Protein AF-A0A9D8JK08-F1 (afdb_monomer_lite)

Structure (mmCIF, N/CA/C/O backbone):
data_AF-A0A9D8JK08-F1
#
_entry.id   AF-A0A9D8JK08-F1
#
loop_
_atom_site.group_PDB
_atom_site.id
_atom_site.type_symbol
_atom_site.label_atom_id
_atom_site.label_alt_id
_atom_site.label_comp_id
_atom_site.label_asym_id
_atom_site.label_entity_id
_atom_site.label_seq_id
_atom_site.pdbx_PDB_ins_code
_atom_site.Cartn_x
_atom_site.Cartn_y
_atom_site.Cartn_z
_atom_site.occupancy
_atom_site.B_iso_or_equiv
_atom_site.auth_seq_id
_atom_site.auth_comp_id
_atom_site.auth_asym_id
_atom_site.auth_atom_id
_atom_site.pdbx_PDB_model_num
ATOM 1 N N . MET A 1 1 ? 5.436 -27.009 24.933 1.00 40.22 1 MET A N 1
ATOM 2 C CA . MET A 1 1 ? 4.716 -26.178 23.945 1.00 40.22 1 MET A CA 1
ATOM 3 C C . MET A 1 1 ? 5.497 -24.881 23.781 1.00 40.22 1 MET A C 1
ATOM 5 O O . MET A 1 1 ? 5.398 -24.023 24.646 1.00 40.22 1 MET A O 1
ATOM 9 N N . LEU A 1 2 ? 6.356 -24.764 22.760 1.00 42.69 2 LEU A N 1
ATOM 10 C CA . LEU A 1 2 ? 6.988 -23.477 22.454 1.00 42.69 2 LEU A CA 1
ATOM 11 C C . LEU A 1 2 ? 5.901 -22.562 21.888 1.00 42.69 2 LEU A C 1
ATOM 13 O O . LEU A 1 2 ? 5.434 -22.783 20.773 1.00 42.69 2 LEU A O 1
ATOM 17 N N . GLY A 1 3 ? 5.467 -21.574 22.670 1.00 43.38 3 GLY A N 1
ATOM 18 C CA . GLY A 1 3 ? 4.596 -20.520 22.169 1.00 43.38 3 GLY A CA 1
ATOM 19 C C . GLY A 1 3 ? 5.300 -19.817 21.014 1.00 43.38 3 GLY A C 1
ATOM 20 O O . GLY A 1 3 ? 6.328 -19.172 21.218 1.00 43.38 3 GLY A O 1
ATOM 21 N N . LEU A 1 4 ? 4.782 -19.973 19.794 1.00 52.06 4 LEU A N 1
ATOM 22 C CA . LEU A 1 4 ? 5.203 -19.151 18.668 1.00 52.06 4 LEU A CA 1
ATOM 23 C C . LEU A 1 4 ? 4.862 -17.702 19.017 1.00 52.06 4 LEU A C 1
ATOM 25 O O . LEU A 1 4 ? 3.703 -17.297 18.949 1.00 52.06 4 LEU A O 1
ATOM 29 N N . PHE A 1 5 ? 5.867 -16.921 19.404 1.00 59.84 5 PHE A N 1
ATOM 30 C CA . PHE A 1 5 ? 5.725 -15.478 19.525 1.00 59.84 5 PHE A CA 1
ATOM 31 C C . PHE A 1 5 ? 5.251 -14.938 18.171 1.00 59.84 5 PHE A C 1
ATOM 33 O O . PHE A 1 5 ? 5.986 -14.989 17.180 1.00 59.84 5 PHE A O 1
ATOM 40 N N . LYS A 1 6 ? 4.000 -14.46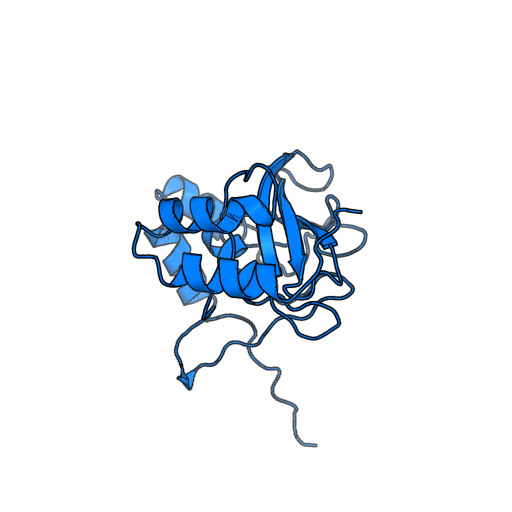3 18.109 1.00 68.50 6 LYS A N 1
ATOM 41 C CA . LYS A 1 6 ? 3.449 -13.814 16.917 1.00 68.50 6 LYS A CA 1
ATOM 42 C C . LYS A 1 6 ? 4.350 -12.624 16.600 1.00 68.50 6 LYS A C 1
ATOM 44 O O . LYS A 1 6 ? 4.492 -11.718 17.420 1.00 68.50 6 LYS A O 1
ATOM 49 N N . LYS A 1 7 ? 5.013 -12.656 15.440 1.00 82.19 7 LYS A N 1
ATOM 50 C CA . LYS A 1 7 ? 5.921 -11.578 15.040 1.00 82.19 7 LYS A CA 1
ATOM 51 C C . LYS A 1 7 ? 5.118 -10.286 14.923 1.00 82.19 7 LYS A C 1
ATOM 53 O O . LYS A 1 7 ? 4.084 -10.255 14.258 1.00 82.19 7 LYS A O 1
ATOM 58 N N . GLN A 1 8 ? 5.602 -9.241 15.582 1.00 89.94 8 GLN A N 1
ATOM 59 C CA . GLN A 1 8 ? 5.039 -7.905 15.481 1.00 89.94 8 GLN A CA 1
ATOM 60 C C . GLN A 1 8 ? 5.120 -7.448 14.020 1.00 89.94 8 GLN A C 1
ATOM 62 O O . GLN A 1 8 ? 6.203 -7.448 13.434 1.00 89.94 8 GLN A O 1
ATOM 67 N N . ILE A 1 9 ? 3.976 -7.106 13.420 1.00 93.00 9 ILE A N 1
ATOM 68 C CA . ILE A 1 9 ? 3.956 -6.667 12.026 1.00 93.00 9 ILE A CA 1
ATOM 69 C C . ILE A 1 9 ? 4.448 -5.238 11.942 1.00 93.00 9 ILE A C 1
ATOM 71 O O . ILE A 1 9 ? 5.420 -5.022 11.242 1.00 93.00 9 ILE A O 1
ATOM 75 N N . HIS A 1 10 ? 3.852 -4.301 12.678 1.00 93.75 10 HIS A N 1
ATOM 76 C CA . HIS A 1 10 ? 4.189 -2.869 12.666 1.00 93.75 10 HIS A CA 1
ATOM 77 C C . HIS A 1 10 ? 4.840 -2.412 13.960 1.00 93.75 10 HIS A C 1
ATOM 79 O O . HIS A 1 10 ? 4.650 -3.049 14.991 1.00 93.75 10 HIS A O 1
ATOM 85 N N . GLU A 1 11 ? 5.544 -1.284 13.932 1.00 92.44 11 GLU A N 1
ATOM 86 C CA . GLU A 1 11 ? 5.926 -0.538 15.140 1.00 92.44 11 GLU A CA 1
ATOM 87 C C . GLU A 1 11 ? 4.743 -0.319 16.111 1.00 92.44 11 GLU A C 1
ATOM 89 O O . GLU A 1 11 ? 3.577 -0.520 15.757 1.00 92.44 11 GLU A O 1
ATOM 94 N N . SER A 1 12 ? 5.028 0.035 17.370 1.00 93.44 12 SER A N 1
ATOM 95 C CA . SER A 1 12 ? 3.978 0.102 18.397 1.00 93.44 12 SER A CA 1
ATOM 96 C C . SER A 1 12 ? 2.889 1.120 18.040 1.00 93.44 12 SER A C 1
ATOM 98 O O . SER A 1 12 ? 3.134 2.087 17.317 1.00 93.44 12 SER A O 1
ATOM 100 N N . VAL A 1 13 ? 1.676 0.911 18.556 1.00 94.81 13 VAL A N 1
ATOM 101 C CA . VAL A 1 13 ? 0.533 1.798 18.284 1.00 94.81 13 VAL A CA 1
ATOM 102 C C . VAL A 1 13 ? 0.831 3.232 18.728 1.00 94.81 13 VAL A C 1
ATOM 104 O O . VAL A 1 13 ? 0.420 4.182 18.072 1.00 94.81 13 VAL A O 1
ATOM 107 N N . GLU A 1 14 ? 1.607 3.409 19.796 1.00 94.94 14 GLU A N 1
ATOM 108 C CA . GLU A 1 14 ? 2.044 4.719 20.275 1.00 94.94 14 GLU A CA 1
ATOM 109 C C . GLU A 1 14 ? 2.887 5.439 19.223 1.00 94.94 14 GL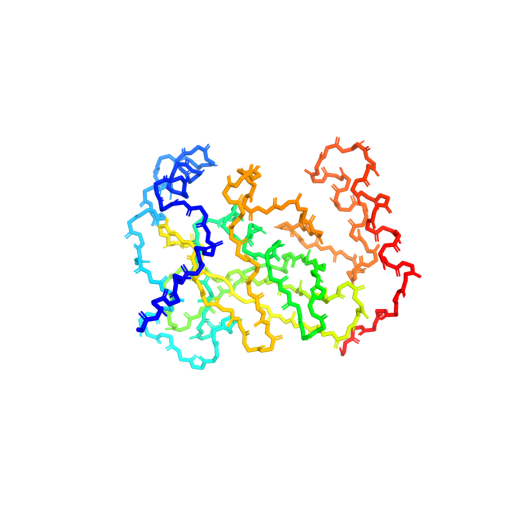U A C 1
ATOM 111 O O . GLU A 1 14 ? 2.621 6.602 18.940 1.00 94.94 14 GLU A O 1
ATOM 116 N N . ILE A 1 15 ? 3.849 4.749 18.600 1.00 94.31 15 ILE A N 1
ATOM 117 C CA . ILE A 1 15 ? 4.680 5.327 17.533 1.00 94.31 15 ILE A CA 1
ATOM 118 C C . ILE A 1 15 ? 3.810 5.687 16.325 1.00 94.31 15 ILE A C 1
ATOM 120 O O . ILE A 1 15 ? 3.915 6.792 15.803 1.00 94.31 15 ILE A O 1
ATOM 124 N N . GLN A 1 16 ? 2.880 4.811 15.937 1.00 95.88 16 GLN A N 1
ATOM 125 C CA . GLN A 1 16 ? 1.950 5.084 14.836 1.00 95.88 16 GLN A CA 1
ATOM 126 C C . GLN A 1 16 ? 1.051 6.299 15.107 1.00 95.88 16 GLN A C 1
ATOM 128 O O . GLN A 1 16 ? 0.773 7.082 14.201 1.00 95.88 16 GLN A O 1
ATOM 133 N N . ARG A 1 17 ? 0.608 6.499 16.351 1.00 95.69 17 ARG A N 1
ATOM 134 C CA . ARG A 1 17 ? -0.147 7.699 16.746 1.00 95.69 17 ARG A CA 1
ATOM 135 C C . ARG A 1 17 ? 0.730 8.946 16.737 1.00 95.69 17 ARG A C 1
ATOM 137 O O . ARG A 1 17 ? 0.261 10.002 16.322 1.00 95.69 17 ARG A O 1
ATOM 144 N N . GLN A 1 18 ? 1.992 8.835 17.153 1.00 95.06 18 GLN A N 1
ATOM 145 C CA . GLN A 1 18 ? 2.936 9.946 17.055 1.00 95.06 18 GLN A CA 1
ATOM 146 C C . GLN A 1 18 ? 3.162 10.350 15.600 1.00 95.06 18 GLN A C 1
ATOM 148 O O . GLN A 1 18 ? 3.083 11.540 15.315 1.00 95.06 18 GLN A O 1
ATOM 153 N N . ASP A 1 19 ? 3.336 9.404 14.673 1.00 93.62 19 ASP A N 1
ATOM 154 C CA . ASP A 1 19 ? 3.429 9.711 13.238 1.00 93.62 19 ASP A CA 1
ATOM 155 C C . ASP A 1 19 ? 2.264 10.597 12.769 1.00 93.62 19 ASP A C 1
ATOM 157 O O . ASP A 1 19 ? 2.475 11.590 12.077 1.00 93.62 19 ASP A O 1
ATOM 161 N N . VAL A 1 20 ? 1.035 10.273 13.189 1.00 96.00 20 VAL A N 1
ATOM 162 C CA . VAL A 1 20 ? -0.170 11.041 12.837 1.00 96.00 20 VAL A CA 1
ATOM 163 C C . VAL A 1 20 ? -0.129 12.449 13.434 1.00 96.00 20 VAL A C 1
ATOM 165 O O . VAL A 1 20 ? -0.393 13.418 12.728 1.00 96.00 20 VAL A O 1
ATOM 168 N N . LEU A 1 21 ? 0.223 12.581 14.716 1.00 96.12 21 LEU A N 1
ATOM 169 C CA . LEU A 1 21 ? 0.307 13.882 15.392 1.00 96.12 21 LEU A CA 1
ATOM 170 C C . LEU A 1 21 ? 1.373 14.802 14.781 1.00 96.12 21 LEU A C 1
ATOM 172 O O . LEU A 1 21 ? 1.195 16.015 14.780 1.00 96.12 21 LEU A O 1
ATOM 176 N N . HIS A 1 22 ? 2.467 14.238 14.266 1.00 95.12 22 HIS A N 1
ATOM 177 C CA . HIS A 1 22 ? 3.527 15.007 13.611 1.00 95.12 22 HIS A CA 1
ATOM 178 C C . HIS A 1 22 ? 3.184 15.353 12.157 1.00 95.12 22 HIS A C 1
ATOM 180 O O . HIS A 1 22 ? 3.580 16.411 11.673 1.00 95.12 22 HIS A O 1
ATOM 186 N N . ALA A 1 23 ? 2.480 14.466 11.449 1.00 92.69 23 ALA A N 1
ATOM 187 C CA . ALA A 1 23 ? 2.205 14.621 10.022 1.00 92.69 23 ALA A CA 1
ATOM 188 C C . ALA A 1 23 ? 0.989 15.508 9.713 1.00 92.69 23 ALA A C 1
ATOM 190 O O . ALA A 1 23 ? 0.889 16.024 8.599 1.00 92.69 23 ALA A O 1
ATOM 191 N N . TYR A 1 24 ? 0.059 15.677 10.658 1.00 94.75 24 TYR A N 1
ATOM 192 C CA . TYR A 1 24 ? -1.231 16.309 10.392 1.00 94.75 24 TYR A CA 1
ATOM 193 C C . TYR A 1 24 ? -1.580 17.429 11.379 1.00 94.75 24 TYR A C 1
ATOM 195 O O . TYR A 1 24 ? -1.246 17.338 12.560 1.00 94.75 24 TYR A O 1
ATOM 203 N N . PRO A 1 25 ? -2.337 18.456 10.940 1.00 96.44 25 PRO A N 1
ATOM 204 C CA . PRO A 1 25 ? -2.942 19.424 11.849 1.00 96.44 25 PRO A CA 1
ATOM 205 C C . PRO A 1 25 ? -3.822 18.739 12.900 1.00 96.44 25 PRO A C 1
ATOM 207 O O . PRO A 1 25 ? -4.487 17.745 12.606 1.00 96.44 25 PRO A O 1
ATOM 210 N N . GLU A 1 26 ? -3.895 19.317 14.100 1.00 95.50 26 GLU A N 1
ATOM 211 C CA . GLU A 1 26 ? -4.527 18.704 15.278 1.00 95.50 26 GLU A CA 1
ATOM 212 C C . GLU A 1 26 ? -5.946 18.167 15.022 1.00 95.50 26 GLU A C 1
ATOM 214 O O . GLU A 1 26 ? -6.268 17.052 15.427 1.00 95.50 26 GLU A O 1
ATOM 219 N N . ILE A 1 27 ? -6.794 18.930 14.323 1.00 94.81 27 ILE A N 1
ATOM 220 C CA . ILE A 1 27 ? -8.181 18.531 14.031 1.00 94.81 27 ILE A CA 1
ATOM 221 C C . ILE A 1 27 ? -8.217 17.253 13.182 1.00 94.81 27 ILE A C 1
ATOM 223 O O . ILE A 1 27 ? -9.004 16.346 13.453 1.00 94.81 27 ILE A O 1
ATOM 227 N N . PHE A 1 28 ? -7.350 17.163 12.173 1.00 93.94 28 PHE A N 1
ATOM 228 C CA . PHE A 1 28 ? -7.284 15.998 11.297 1.00 93.94 28 PHE A CA 1
ATOM 229 C C . PHE A 1 28 ? -6.598 14.815 11.987 1.00 93.94 28 PHE A C 1
ATOM 231 O O . PHE A 1 28 ? -7.067 13.686 11.895 1.00 93.94 28 PHE A O 1
ATOM 238 N N . ALA A 1 29 ? -5.547 15.071 12.767 1.00 96.88 29 ALA A N 1
ATOM 239 C CA . ALA A 1 29 ? -4.912 14.040 13.578 1.00 96.88 29 ALA A CA 1
ATOM 240 C C . ALA A 1 29 ? -5.909 13.403 14.562 1.00 96.88 29 ALA A C 1
ATOM 242 O O . ALA A 1 29 ? -5.979 12.179 14.673 1.00 96.88 29 ALA A O 1
ATOM 243 N N . LYS A 1 30 ? -6.741 14.217 15.226 1.00 96.31 30 LYS A N 1
ATOM 244 C CA . LYS A 1 30 ? -7.811 13.742 16.116 1.00 96.31 30 LYS A CA 1
ATOM 245 C C . LYS A 1 30 ? -8.841 12.883 15.384 1.00 96.31 30 LYS A C 1
ATOM 247 O O . LYS A 1 30 ? -9.275 11.885 15.951 1.00 96.31 30 LYS A O 1
ATOM 252 N N . SER A 1 31 ? -9.223 13.229 14.152 1.00 95.31 31 SER A N 1
ATOM 253 C CA . SER A 1 31 ? -10.190 12.421 13.392 1.00 95.31 31 SER A CA 1
ATOM 254 C C . SER A 1 31 ? -9.642 11.035 13.034 1.00 95.31 31 SER A C 1
ATOM 256 O O . SER A 1 31 ? -10.392 10.066 13.087 1.00 95.31 31 SER A O 1
ATOM 258 N N . ILE A 1 32 ? -8.339 10.920 12.749 1.00 97.19 32 ILE A N 1
ATOM 259 C CA . ILE A 1 32 ? -7.660 9.634 12.518 1.00 97.19 32 ILE A CA 1
ATOM 260 C C . ILE A 1 32 ? -7.529 8.838 13.826 1.00 97.19 32 ILE A C 1
ATOM 262 O O . ILE A 1 32 ? -7.874 7.660 13.877 1.00 97.19 32 ILE A O 1
ATOM 266 N N . ILE A 1 33 ? -7.041 9.471 14.899 1.00 97.06 33 ILE A N 1
ATOM 267 C CA . ILE A 1 33 ? -6.757 8.801 16.182 1.00 97.06 33 ILE A CA 1
ATOM 268 C C . ILE A 1 33 ? -8.035 8.306 16.869 1.00 97.06 33 ILE A C 1
ATOM 270 O O . ILE A 1 33 ? -8.004 7.270 17.530 1.00 97.06 33 ILE A O 1
ATOM 274 N N . ASN A 1 34 ? -9.148 9.023 16.705 1.00 96.25 34 ASN A N 1
ATOM 275 C CA . ASN A 1 34 ? -10.450 8.631 17.247 1.00 96.25 34 ASN A CA 1
ATOM 276 C C . ASN A 1 34 ? -11.211 7.646 16.341 1.00 96.25 34 ASN A C 1
ATOM 278 O O . ASN A 1 34 ? -12.348 7.292 16.656 1.00 96.25 34 ASN A O 1
ATOM 282 N N . GLY A 1 35 ? -10.619 7.236 15.217 1.00 95.81 35 GLY A N 1
ATOM 283 C CA . GLY A 1 35 ? -11.161 6.193 14.358 1.00 95.81 35 GLY A CA 1
ATOM 284 C C . GLY A 1 35 ? -11.214 4.825 15.040 1.00 95.81 35 GLY A C 1
ATOM 285 O O . GLY A 1 35 ? -10.662 4.612 16.120 1.00 95.81 35 GLY A O 1
ATOM 286 N N . GLU A 1 36 ? -11.868 3.870 14.384 1.00 95.69 36 GLU A N 1
ATOM 287 C CA . GLU A 1 36 ? -11.982 2.503 14.893 1.00 95.69 36 GLU A CA 1
ATOM 288 C C . GLU A 1 36 ? -10.611 1.802 14.915 1.00 95.69 36 GLU A C 1
ATOM 290 O O . GLU A 1 36 ? -9.922 1.734 13.896 1.00 95.69 36 GLU A O 1
ATOM 295 N N . ASP A 1 37 ? -10.215 1.250 16.064 1.00 96.44 37 ASP A N 1
ATOM 296 C CA . ASP A 1 37 ? -9.001 0.439 16.201 1.00 96.44 37 ASP A CA 1
ATOM 297 C C . ASP A 1 37 ? -9.269 -1.003 15.739 1.00 96.44 37 ASP A C 1
ATOM 299 O O . ASP A 1 37 ? -9.569 -1.894 16.536 1.00 96.44 37 ASP A O 1
ATOM 303 N N . CYS A 1 38 ? -9.181 -1.237 14.429 1.00 96.75 38 CYS A N 1
ATOM 304 C CA . CYS A 1 38 ? -9.543 -2.514 13.824 1.00 96.75 38 CYS A CA 1
ATOM 305 C C . CYS A 1 38 ? -8.530 -2.986 12.767 1.00 96.75 38 CYS A C 1
ATOM 307 O O . CYS A 1 38 ? -7.752 -2.217 12.206 1.00 96.75 38 CYS A O 1
ATOM 309 N N . ASP A 1 39 ? -8.490 -4.302 12.535 1.00 97.69 39 ASP A N 1
ATOM 310 C CA . ASP A 1 39 ? -7.774 -4.886 11.389 1.00 97.69 39 ASP A CA 1
ATOM 311 C C . ASP A 1 39 ? -8.663 -4.971 10.133 1.00 97.69 39 ASP A C 1
ATOM 313 O O . ASP A 1 39 ? -8.138 -5.074 9.023 1.00 97.69 39 ASP A O 1
ATOM 317 N N . GLN A 1 40 ? -9.986 -4.928 10.305 1.00 96.88 40 GLN A N 1
ATOM 318 C CA . GLN A 1 40 ? -11.016 -4.930 9.264 1.00 96.88 40 GLN A CA 1
ATOM 319 C C . GLN A 1 40 ? -12.144 -4.000 9.701 1.00 96.88 40 GLN A C 1
ATOM 321 O O . GLN A 1 40 ? -12.457 -3.953 10.888 1.00 96.88 40 GLN A O 1
ATOM 326 N N . ILE A 1 41 ? -12.755 -3.294 8.753 1.00 95.31 41 ILE A N 1
ATOM 327 C CA . ILE A 1 41 ? -13.909 -2.431 9.023 1.00 95.31 41 ILE A CA 1
ATOM 328 C C . ILE A 1 41 ? -15.080 -3.289 9.513 1.00 95.31 41 ILE A C 1
ATOM 330 O O . ILE A 1 41 ? -15.372 -4.307 8.887 1.00 95.31 41 ILE A O 1
ATOM 334 N N . ALA A 1 42 ? -15.758 -2.874 10.589 1.00 90.88 42 ALA A N 1
ATOM 335 C CA . ALA A 1 42 ? -16.833 -3.651 11.217 1.00 90.88 42 ALA A CA 1
ATOM 336 C C . ALA A 1 42 ? -17.944 -4.092 10.241 1.00 90.88 42 ALA A C 1
ATOM 338 O O . ALA A 1 42 ? -18.345 -5.253 10.252 1.00 90.88 42 ALA A O 1
ATOM 339 N N . ASP A 1 43 ? -18.389 -3.186 9.365 1.00 92.81 43 ASP A N 1
ATOM 340 C CA . ASP A 1 43 ? -19.426 -3.451 8.352 1.00 92.81 43 ASP A CA 1
ATOM 341 C C . ASP A 1 43 ? -18.845 -3.934 7.006 1.00 92.81 43 ASP A C 1
ATOM 343 O O . ASP A 1 43 ? -19.560 -4.067 6.009 1.00 92.81 43 ASP A O 1
ATOM 347 N N . GLY A 1 44 ? -17.530 -4.156 6.949 1.00 95.12 44 GLY A N 1
ATOM 348 C CA . GLY A 1 44 ? -16.831 -4.583 5.748 1.00 95.12 44 GLY A CA 1
ATOM 349 C C . GLY A 1 44 ? -17.160 -6.026 5.367 1.00 95.12 44 GLY A C 1
ATOM 350 O O . GLY A 1 44 ? -17.276 -6.910 6.213 1.00 95.12 44 GLY A O 1
ATOM 351 N N . TYR A 1 45 ? -17.261 -6.292 4.066 1.00 97.25 45 TYR A N 1
ATOM 352 C CA . TYR A 1 45 ? -17.483 -7.633 3.530 1.00 97.25 45 TYR A CA 1
ATOM 353 C C . TYR A 1 45 ? -16.608 -7.912 2.309 1.00 97.25 45 TYR A C 1
ATOM 355 O O . TYR A 1 45 ? -16.163 -7.013 1.591 1.00 97.25 45 TYR A O 1
ATOM 363 N N . GLY A 1 46 ? -16.370 -9.199 2.061 1.00 96.62 46 GLY A N 1
ATOM 364 C CA . GLY A 1 46 ? -15.431 -9.640 1.037 1.00 96.62 46 GLY A CA 1
ATOM 365 C C . GLY A 1 46 ? -13.967 -9.546 1.493 1.00 96.62 46 GLY A C 1
ATOM 366 O O . GLY A 1 46 ? -13.679 -9.381 2.684 1.00 96.62 46 GLY A O 1
ATOM 367 N N . PRO A 1 47 ? -13.015 -9.715 0.562 1.00 97.69 47 PRO A N 1
ATOM 368 C CA . PRO A 1 47 ? -11.598 -9.795 0.893 1.00 97.69 47 PRO A CA 1
ATOM 369 C C . PRO A 1 47 ? -11.051 -8.447 1.367 1.00 97.69 47 PRO A C 1
ATOM 371 O O . PRO A 1 47 ? -11.363 -7.409 0.785 1.00 97.69 47 PRO A O 1
ATOM 374 N N . ILE A 1 48 ? -10.186 -8.469 2.382 1.00 98.19 48 ILE A N 1
ATOM 375 C CA . ILE A 1 48 ? -9.464 -7.270 2.818 1.00 98.19 48 ILE A CA 1
ATOM 376 C C . ILE A 1 48 ? -8.647 -6.672 1.666 1.00 98.19 48 ILE A C 1
ATOM 378 O O . ILE A 1 48 ? -8.057 -7.401 0.867 1.00 98.19 48 ILE A O 1
ATOM 382 N N . GLY A 1 49 ? -8.624 -5.343 1.586 1.00 98.25 49 GLY A N 1
ATOM 383 C CA . GLY A 1 49 ? -8.015 -4.602 0.484 1.00 98.25 49 GLY A CA 1
ATOM 384 C C . GLY A 1 49 ? -8.937 -4.390 -0.706 1.00 98.25 49 GLY A C 1
ATOM 385 O O . GLY A 1 49 ? -8.464 -3.873 -1.710 1.00 98.25 49 GLY A O 1
ATOM 386 N N . SER A 1 50 ? -10.219 -4.750 -0.605 1.00 98.38 50 SER A N 1
ATOM 387 C CA . SER A 1 50 ? -11.255 -4.422 -1.592 1.00 98.38 50 SER A CA 1
ATOM 388 C C . SER A 1 50 ? -12.013 -3.147 -1.214 1.00 98.38 50 SER A C 1
ATOM 390 O O . SER A 1 50 ? -11.950 -2.692 -0.076 1.00 98.38 50 SER A O 1
ATOM 392 N N . LEU A 1 51 ? -12.787 -2.586 -2.147 1.00 98.31 51 LEU A N 1
ATOM 393 C CA . LEU A 1 51 ? -13.607 -1.396 -1.887 1.00 98.31 51 LEU A CA 1
ATOM 394 C C . LEU A 1 51 ? -14.617 -1.598 -0.739 1.00 98.31 51 LEU A C 1
ATOM 396 O O . LEU A 1 51 ? -14.932 -0.655 -0.013 1.00 98.31 51 LEU A O 1
ATOM 400 N N . THR A 1 52 ? -15.121 -2.820 -0.569 1.00 98.12 52 THR A N 1
ATOM 401 C CA . THR A 1 52 ? -16.104 -3.191 0.462 1.00 98.12 52 THR A CA 1
ATOM 402 C C . THR A 1 52 ? -15.462 -3.726 1.739 1.00 98.12 52 THR A C 1
ATOM 404 O O . THR A 1 52 ? -16.171 -4.036 2.688 1.00 98.12 52 THR A O 1
ATOM 407 N N . ASN A 1 53 ? -14.134 -3.831 1.785 1.00 98.12 53 ASN A N 1
ATOM 408 C CA . ASN A 1 53 ? -13.359 -4.152 2.981 1.00 98.12 53 ASN A CA 1
ATOM 409 C C . ASN A 1 53 ? -11.964 -3.499 2.864 1.00 98.12 53 ASN A C 1
ATOM 411 O O . ASN A 1 53 ? -10.960 -4.201 2.678 1.00 98.12 53 ASN A O 1
ATOM 415 N N . PRO A 1 54 ? -11.900 -2.152 2.860 1.00 98.56 54 PRO A N 1
ATOM 416 C CA . PRO A 1 54 ? -10.654 -1.423 2.655 1.00 98.56 54 PRO A CA 1
ATOM 417 C C . PRO A 1 54 ? -9.733 -1.610 3.859 1.00 98.56 54 PRO A C 1
ATOM 419 O O . PRO A 1 54 ? -10.196 -1.837 4.973 1.00 98.56 54 PRO A O 1
ATOM 422 N N . ILE A 1 55 ? -8.423 -1.511 3.646 1.00 98.75 55 ILE A N 1
ATOM 423 C CA . ILE A 1 55 ? -7.424 -1.718 4.700 1.00 98.75 55 ILE A CA 1
ATOM 424 C C . ILE A 1 55 ? -7.429 -0.507 5.648 1.00 98.75 55 ILE A C 1
ATOM 426 O O . ILE A 1 55 ? -7.119 0.598 5.195 1.00 98.75 55 ILE A O 1
ATOM 430 N N . PRO A 1 56 ? -7.713 -0.693 6.952 1.00 98.50 56 PRO A N 1
ATOM 431 C CA . PRO A 1 56 ? -7.584 0.366 7.952 1.00 98.50 56 PRO A CA 1
ATOM 432 C C . PRO A 1 56 ? -6.118 0.776 8.153 1.00 98.50 56 PRO A C 1
ATOM 434 O O . PRO A 1 56 ? -5.263 -0.076 8.429 1.00 98.50 56 PRO A O 1
ATOM 437 N N . VAL A 1 57 ? -5.813 2.071 8.029 1.00 98.38 57 VAL A N 1
ATOM 438 C CA . VAL A 1 57 ? -4.476 2.642 8.264 1.00 98.38 57 VAL A CA 1
ATOM 439 C C . VAL A 1 57 ? -4.524 4.034 8.896 1.00 98.38 57 VAL A C 1
ATOM 441 O O . VAL A 1 57 ? -5.550 4.709 8.893 1.00 98.38 57 VAL A O 1
ATOM 444 N N . ASN A 1 58 ? -3.382 4.466 9.440 1.00 97.69 58 ASN A N 1
ATOM 445 C CA . ASN A 1 58 ? -3.210 5.739 10.138 1.00 97.69 58 ASN A CA 1
ATOM 446 C C . ASN A 1 58 ? -2.721 6.862 9.212 1.00 97.69 58 ASN A C 1
ATOM 448 O O . ASN A 1 58 ? -1.559 7.269 9.246 1.00 97.69 58 ASN A O 1
ATOM 452 N N . GLY A 1 59 ? -3.621 7.373 8.374 1.00 96.75 59 GLY A N 1
ATOM 453 C CA . GLY A 1 59 ? -3.298 8.401 7.388 1.00 96.75 59 GLY A CA 1
ATOM 454 C C . GLY A 1 59 ? -2.506 7.870 6.186 1.00 96.75 59 GLY A C 1
ATOM 455 O O . GLY A 1 59 ? -2.171 6.689 6.094 1.00 96.75 59 GLY A O 1
ATOM 456 N N . ALA A 1 60 ? -2.139 8.783 5.287 1.00 95.00 60 ALA A N 1
ATOM 457 C CA . ALA A 1 60 ? -1.331 8.505 4.097 1.00 95.00 60 ALA A CA 1
ATOM 458 C C . ALA A 1 60 ? 0.059 7.933 4.438 1.00 95.00 60 ALA A C 1
ATOM 460 O O . ALA A 1 60 ? 0.581 7.088 3.715 1.00 95.00 60 ALA A O 1
ATOM 461 N N . ILE A 1 61 ? 0.657 8.329 5.571 1.00 92.94 61 ILE A N 1
ATOM 462 C CA . ILE A 1 61 ? 1.901 7.696 6.045 1.00 92.94 61 ILE A CA 1
ATOM 463 C C . ILE A 1 61 ? 1.694 6.205 6.342 1.00 92.94 61 ILE A C 1
ATOM 465 O O . ILE A 1 61 ? 2.573 5.384 6.075 1.00 92.94 61 ILE A O 1
ATOM 469 N N . GLY A 1 62 ? 0.514 5.848 6.856 1.00 96.00 62 GLY A N 1
ATOM 470 C CA . GLY A 1 62 ? 0.119 4.474 7.107 1.00 96.00 62 GLY A CA 1
ATOM 471 C C . GLY A 1 62 ? -0.009 3.651 5.826 1.00 96.00 62 GLY A C 1
ATOM 472 O O . GLY A 1 62 ? 0.449 2.511 5.802 1.00 96.00 62 GLY A O 1
ATOM 473 N N . GLU A 1 63 ? -0.563 4.232 4.761 1.00 97.19 63 GLU A N 1
ATOM 474 C CA . GLU A 1 63 ? -0.669 3.600 3.435 1.00 97.19 63 GLU A CA 1
ATOM 475 C C . GLU A 1 63 ? 0.709 3.260 2.868 1.00 97.19 63 GLU A C 1
ATOM 477 O O . GLU A 1 63 ? 0.975 2.105 2.535 1.00 97.19 63 GLU A O 1
ATOM 482 N N . ILE A 1 64 ? 1.615 4.245 2.834 1.00 94.81 64 ILE A N 1
ATOM 483 C CA . ILE A 1 64 ? 2.977 4.079 2.310 1.00 94.81 64 ILE A CA 1
ATOM 484 C C . ILE A 1 64 ? 3.739 3.010 3.099 1.00 94.81 64 ILE A C 1
ATOM 486 O O . ILE A 1 64 ? 4.260 2.065 2.505 1.00 94.81 64 ILE A O 1
ATOM 490 N N . LYS A 1 65 ? 3.739 3.094 4.439 1.00 94.69 65 LYS A N 1
ATOM 491 C CA . LYS A 1 65 ? 4.405 2.098 5.297 1.00 94.69 65 LYS A CA 1
ATOM 492 C C . LYS A 1 65 ? 3.805 0.701 5.131 1.00 94.69 65 LYS A C 1
ATOM 494 O O . LYS A 1 65 ? 4.536 -0.287 5.152 1.00 94.69 65 LYS A O 1
ATOM 499 N N . TYR A 1 66 ? 2.486 0.594 4.974 1.00 97.12 66 TYR A N 1
ATOM 500 C CA . TYR A 1 66 ? 1.825 -0.687 4.745 1.00 97.12 66 TYR A CA 1
ATOM 501 C C . TYR A 1 66 ? 2.235 -1.289 3.390 1.00 97.12 66 TYR A C 1
ATOM 503 O O . TYR A 1 66 ? 2.659 -2.446 3.332 1.00 97.12 66 TYR A O 1
ATOM 511 N N . LEU A 1 67 ? 2.174 -0.500 2.313 1.00 97.25 67 LEU A N 1
ATOM 512 C CA . LEU A 1 67 ? 2.549 -0.919 0.959 1.00 97.25 67 LEU A CA 1
ATOM 513 C C . LEU A 1 67 ? 4.029 -1.315 0.868 1.00 97.25 67 LEU A C 1
ATOM 515 O O . LEU A 1 67 ? 4.354 -2.348 0.281 1.00 97.25 67 LEU A O 1
ATOM 519 N N . GLY A 1 68 ? 4.918 -0.579 1.537 1.00 94.69 68 GLY A N 1
ATOM 520 C CA . GLY A 1 68 ? 6.345 -0.898 1.641 1.00 94.69 68 GLY A CA 1
ATOM 521 C C . GLY A 1 68 ? 6.660 -2.261 2.263 1.00 94.69 68 GLY A C 1
ATOM 522 O O . GLY A 1 68 ? 7.710 -2.866 2.003 1.00 94.69 68 GLY A O 1
ATOM 523 N N . LYS A 1 69 ? 5.728 -2.810 3.046 1.00 94.69 69 LYS A N 1
ATOM 524 C CA . LYS A 1 69 ? 5.859 -4.108 3.729 1.00 94.69 69 LYS A CA 1
ATOM 525 C C . LYS A 1 69 ? 5.145 -5.234 3.014 1.00 94.69 69 LYS A C 1
ATOM 527 O O . LYS A 1 69 ? 5.421 -6.397 3.308 1.00 94.69 69 LYS A O 1
ATOM 532 N N . LEU A 1 70 ? 4.244 -4.910 2.098 1.00 96.06 70 LEU A N 1
ATOM 533 C CA . LEU A 1 70 ? 3.460 -5.901 1.395 1.00 96.06 70 LEU A CA 1
ATOM 534 C C . LEU A 1 70 ? 4.348 -6.650 0.383 1.00 96.06 70 LEU A C 1
ATOM 536 O O . LEU A 1 70 ? 5.210 -6.070 -0.285 1.00 96.06 70 LEU A O 1
ATOM 540 N N . ARG A 1 71 ? 4.205 -7.974 0.341 1.00 96.62 71 ARG A N 1
ATOM 541 C CA . ARG A 1 71 ? 4.961 -8.878 -0.534 1.00 96.62 71 ARG A CA 1
ATOM 542 C C . ARG A 1 71 ? 3.999 -9.739 -1.332 1.00 96.62 71 ARG A C 1
ATOM 544 O O . ARG A 1 71 ? 3.051 -10.272 -0.756 1.00 96.62 71 ARG A O 1
ATOM 551 N N . GLY A 1 72 ? 4.241 -9.859 -2.635 1.00 96.75 72 GLY A N 1
ATOM 552 C CA . GLY A 1 72 ? 3.448 -10.713 -3.522 1.00 96.75 72 GLY A CA 1
ATOM 553 C C . GLY A 1 72 ? 3.669 -12.205 -3.281 1.00 96.75 72 GLY A C 1
ATOM 554 O O . GLY A 1 72 ? 4.433 -12.603 -2.399 1.00 96.75 72 GLY A O 1
ATOM 555 N N . LYS A 1 73 ? 3.042 -13.043 -4.113 1.00 96.50 73 LYS A N 1
ATOM 556 C CA . LYS A 1 73 ? 3.129 -14.517 -4.039 1.00 96.50 73 LYS A CA 1
ATOM 557 C C . LYS A 1 73 ? 4.556 -15.070 -4.058 1.00 96.50 73 LYS A C 1
ATOM 559 O O . LYS A 1 73 ? 4.825 -16.085 -3.426 1.00 96.50 73 LYS A O 1
ATOM 564 N N . THR A 1 74 ? 5.463 -14.411 -4.769 1.00 95.50 74 THR A N 1
ATOM 565 C CA . THR A 1 74 ? 6.880 -14.788 -4.897 1.00 95.50 74 THR A CA 1
ATOM 566 C C . THR A 1 74 ? 7.758 -14.240 -3.768 1.00 95.50 74 THR A C 1
ATOM 568 O O . THR A 1 74 ? 8.961 -14.485 -3.741 1.00 95.50 74 THR A O 1
ATOM 571 N N . GLY A 1 75 ? 7.180 -13.473 -2.837 1.00 94.88 75 GLY A N 1
ATOM 572 C CA . GLY A 1 75 ? 7.906 -12.795 -1.766 1.00 94.88 75 GLY A CA 1
ATOM 573 C C . GLY A 1 75 ? 8.563 -11.476 -2.183 1.00 94.88 75 GLY A C 1
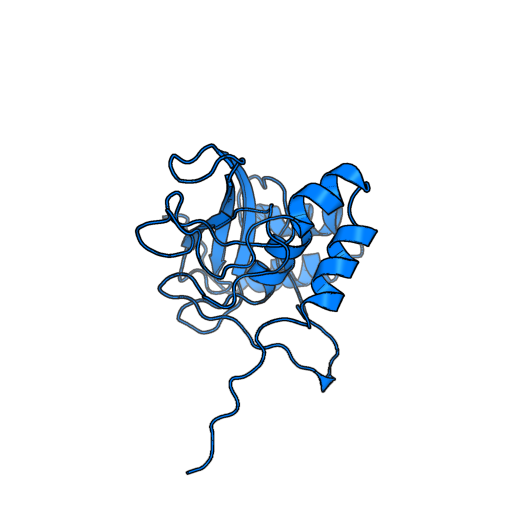ATOM 574 O O . GLY A 1 75 ? 9.208 -10.847 -1.346 1.00 94.88 75 GLY A O 1
ATOM 575 N N . ASN A 1 76 ? 8.398 -11.029 -3.433 1.00 94.75 76 ASN A N 1
ATOM 576 C CA . ASN A 1 76 ? 8.921 -9.745 -3.904 1.00 94.75 76 ASN A CA 1
ATOM 577 C C . ASN A 1 76 ? 8.120 -8.550 -3.363 1.00 94.75 76 ASN A C 1
ATOM 579 O O . ASN A 1 76 ? 6.913 -8.644 -3.131 1.00 94.75 76 ASN A O 1
ATOM 583 N N . SER A 1 77 ? 8.803 -7.414 -3.179 1.00 95.31 77 SER A N 1
ATOM 584 C CA . SER A 1 77 ? 8.176 -6.113 -2.893 1.00 95.31 77 SER A CA 1
ATOM 585 C C . SER A 1 77 ? 7.315 -5.629 -4.064 1.00 95.31 77 SER A C 1
ATOM 587 O O . SER A 1 77 ? 7.240 -6.273 -5.113 1.00 95.31 77 SER A O 1
ATOM 589 N N . LEU A 1 78 ? 6.684 -4.470 -3.889 1.00 96.62 78 LEU A N 1
ATOM 590 C CA . LEU A 1 78 ? 5.757 -3.888 -4.851 1.00 96.62 78 LEU A CA 1
ATOM 591 C C . LEU A 1 78 ? 6.247 -2.528 -5.327 1.00 96.62 78 LEU A C 1
ATOM 593 O O . LEU A 1 78 ? 6.747 -1.736 -4.530 1.00 96.62 78 LEU A O 1
ATOM 597 N N . PHE A 1 79 ? 6.010 -2.260 -6.603 1.00 97.94 79 PHE A N 1
ATOM 598 C CA . PHE A 1 79 ? 5.748 -0.924 -7.100 1.00 97.94 79 PHE A CA 1
ATOM 599 C C . PHE A 1 79 ? 4.313 -0.523 -6.767 1.00 97.94 79 PHE A C 1
ATOM 601 O O . PHE A 1 79 ? 3.409 -1.360 -6.829 1.00 97.94 79 PHE A O 1
ATOM 608 N N . PHE A 1 80 ? 4.086 0.749 -6.445 1.00 98.06 80 PHE A N 1
ATOM 609 C CA . PHE A 1 80 ? 2.734 1.255 -6.211 1.00 98.06 80 PHE A CA 1
ATOM 610 C C . PHE A 1 80 ? 2.594 2.744 -6.529 1.00 98.06 80 PHE A C 1
ATOM 612 O O . PHE A 1 80 ? 3.555 3.510 -6.445 1.00 98.06 80 PHE A O 1
ATOM 619 N N . HIS A 1 81 ? 1.378 3.162 -6.861 1.00 98.25 81 HIS A N 1
ATOM 620 C CA . HIS A 1 81 ? 1.013 4.573 -6.916 1.00 98.25 81 HIS A CA 1
ATOM 621 C C . HIS A 1 81 ? -0.464 4.775 -6.571 1.00 98.25 81 HIS A C 1
ATOM 623 O O . HIS A 1 81 ? -1.274 3.854 -6.701 1.00 98.25 81 HIS A O 1
ATOM 629 N N . ARG A 1 82 ? -0.820 5.980 -6.122 1.00 98.25 82 ARG A N 1
ATOM 630 C CA . ARG A 1 82 ? -2.207 6.319 -5.787 1.00 98.25 82 ARG A CA 1
ATOM 631 C C . ARG A 1 82 ? -2.969 6.712 -7.049 1.00 98.25 82 ARG A C 1
ATOM 633 O O . ARG A 1 82 ? -2.552 7.624 -7.751 1.00 98.25 82 ARG A O 1
ATOM 640 N N . LEU A 1 83 ? -4.109 6.081 -7.306 1.00 98.31 83 LEU A N 1
ATOM 641 C CA . LEU A 1 83 ? -5.012 6.432 -8.408 1.00 98.31 83 LEU A CA 1
ATOM 642 C C . LEU A 1 83 ? -5.949 7.590 -8.051 1.00 98.31 83 LEU A C 1
ATOM 644 O O . LEU A 1 83 ? -6.332 8.370 -8.917 1.00 98.31 83 LEU A O 1
ATOM 648 N N . GLY A 1 84 ? -6.316 7.716 -6.777 1.00 98.06 84 GLY A N 1
ATOM 649 C CA . GLY A 1 84 ? -7.270 8.715 -6.308 1.00 98.06 84 GLY A CA 1
ATOM 650 C C . GLY A 1 84 ? -8.015 8.227 -5.073 1.00 98.06 84 GLY A C 1
ATOM 651 O O . GLY A 1 84 ? -7.483 7.433 -4.300 1.00 98.06 84 GLY A O 1
ATOM 652 N N . ASN A 1 85 ? -9.250 8.695 -4.909 1.00 98.12 85 ASN A N 1
ATOM 653 C CA . ASN A 1 85 ? -10.176 8.190 -3.903 1.00 98.12 85 ASN A CA 1
ATOM 654 C C . ASN A 1 85 ? -11.570 7.958 -4.487 1.00 98.12 85 ASN A C 1
ATOM 656 O O . ASN A 1 85 ? -11.888 8.396 -5.591 1.00 98.12 85 ASN A O 1
ATOM 660 N N . THR A 1 86 ? -12.387 7.236 -3.731 1.00 98.12 86 THR A N 1
ATOM 661 C CA . THR A 1 86 ? -13.784 6.951 -4.045 1.00 98.12 86 THR A CA 1
ATOM 662 C C . THR A 1 86 ? -14.613 6.849 -2.763 1.00 98.12 86 THR A C 1
ATOM 664 O O . THR A 1 86 ? -14.103 7.010 -1.653 1.00 98.12 86 THR A O 1
ATOM 667 N N . THR A 1 87 ? -15.906 6.584 -2.911 1.00 97.81 87 THR A N 1
ATOM 668 C CA . THR A 1 87 ? -16.826 6.301 -1.805 1.00 97.81 87 THR A CA 1
ATOM 669 C C . THR A 1 87 ? -17.106 4.804 -1.712 1.00 97.81 87 THR A C 1
ATOM 671 O O . THR A 1 87 ? -16.979 4.073 -2.694 1.00 97.81 87 THR A O 1
ATOM 674 N N . SER A 1 88 ? -17.482 4.340 -0.523 1.00 96.69 88 SER A N 1
ATOM 675 C CA . SER A 1 88 ? -17.868 2.951 -0.280 1.00 96.69 88 SER A CA 1
ATOM 676 C C . SER A 1 88 ? -19.117 2.905 0.587 1.00 96.69 88 SER A C 1
ATOM 678 O O . SER A 1 88 ? -19.284 3.731 1.480 1.00 96.69 88 SER A O 1
ATOM 680 N N . SER A 1 89 ? -19.989 1.924 0.360 1.00 95.94 89 SER A N 1
ATOM 681 C CA . SER A 1 89 ? -21.215 1.758 1.150 1.00 95.94 89 SER A CA 1
ATOM 682 C C . SER A 1 89 ? -20.951 1.344 2.601 1.00 95.94 89 SER A C 1
ATOM 684 O O . SER A 1 89 ? -21.849 1.450 3.427 1.00 95.94 89 SER A O 1
ATOM 686 N N . VAL A 1 90 ? -19.744 0.854 2.909 1.00 96.38 90 VAL A N 1
ATOM 687 C CA . VAL A 1 90 ? -19.357 0.368 4.247 1.00 96.38 90 VAL A CA 1
ATOM 688 C C . VAL A 1 90 ? -18.529 1.385 5.039 1.00 96.38 90 VAL A C 1
ATOM 690 O O . VAL A 1 90 ? -18.082 1.097 6.144 1.00 96.38 90 VAL A O 1
ATOM 693 N N . CYS A 1 91 ? -18.255 2.567 4.477 1.00 94.94 91 CYS A N 1
ATOM 694 C CA . CYS A 1 91 ? -17.403 3.577 5.102 1.00 94.94 91 CYS A CA 1
ATOM 695 C C . CYS A 1 91 ? -18.007 4.974 4.951 1.00 94.94 91 CYS A C 1
ATOM 697 O O . CYS A 1 91 ? -18.456 5.364 3.880 1.00 94.94 91 CYS A O 1
ATOM 699 N N . LYS A 1 92 ? -17.974 5.758 6.033 1.00 93.50 92 LYS A N 1
ATOM 700 C CA . LYS A 1 92 ? -18.435 7.160 6.025 1.00 93.50 92 LYS A CA 1
ATOM 701 C C . LYS A 1 92 ? -17.400 8.121 5.430 1.00 93.50 92 LYS A C 1
ATOM 703 O O . LYS A 1 92 ? -17.735 9.248 5.084 1.00 93.50 92 LYS A O 1
ATOM 708 N N . THR A 1 93 ? -16.145 7.690 5.367 1.00 94.75 93 THR A N 1
ATOM 709 C CA . THR A 1 93 ? -14.996 8.446 4.865 1.00 94.75 93 THR A CA 1
ATOM 710 C C . THR A 1 93 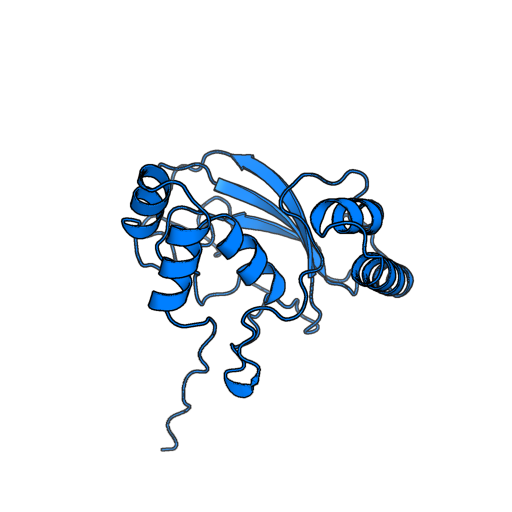? -14.612 7.979 3.462 1.00 94.75 93 THR A C 1
ATOM 712 O O . THR A 1 93 ? -14.998 6.892 3.029 1.00 94.75 93 THR A O 1
ATOM 715 N N . SER A 1 94 ? -13.856 8.808 2.737 1.00 96.00 94 SER A N 1
ATOM 716 C CA . SER A 1 94 ? -13.336 8.439 1.418 1.00 96.00 94 SER A CA 1
ATOM 717 C C . SER A 1 94 ? -12.337 7.290 1.516 1.00 96.00 94 SER A C 1
ATOM 719 O O . SER A 1 94 ? -11.554 7.221 2.464 1.00 96.00 94 SER A O 1
ATOM 721 N N . ILE A 1 95 ? -12.344 6.435 0.499 1.00 98.38 95 ILE A N 1
ATOM 722 C CA . ILE A 1 95 ? -11.458 5.284 0.365 1.00 98.38 95 ILE A CA 1
ATOM 723 C C . ILE A 1 95 ? -10.418 5.579 -0.702 1.00 98.38 95 ILE A C 1
ATOM 725 O O . ILE A 1 95 ? -10.771 5.884 -1.842 1.00 98.38 95 ILE A O 1
ATOM 729 N N . ASP A 1 96 ? -9.149 5.464 -0.340 1.00 98.62 96 ASP A N 1
ATOM 730 C CA . ASP A 1 96 ? -8.033 5.667 -1.252 1.00 98.62 96 ASP A CA 1
ATOM 731 C C . ASP A 1 96 ? -7.794 4.421 -2.100 1.00 98.62 96 ASP A C 1
ATOM 733 O O . ASP A 1 96 ? -7.958 3.287 -1.646 1.00 98.62 96 ASP A O 1
ATOM 737 N N . ILE A 1 97 ? -7.424 4.649 -3.359 1.00 98.75 97 ILE A N 1
ATOM 738 C CA . ILE A 1 97 ? -7.222 3.608 -4.362 1.00 98.75 97 ILE A CA 1
ATOM 739 C C . ILE A 1 97 ? -5.756 3.620 -4.771 1.00 98.75 97 ILE A C 1
ATOM 741 O O . ILE A 1 97 ? -5.249 4.644 -5.232 1.00 98.75 97 ILE A O 1
ATOM 745 N N . TYR A 1 98 ? -5.100 2.471 -4.666 1.00 98.75 98 TYR A N 1
ATOM 746 C CA . TYR A 1 98 ? -3.743 2.264 -5.153 1.00 98.75 98 TYR A CA 1
ATOM 747 C C . TYR A 1 98 ? -3.718 1.183 -6.224 1.00 98.75 98 TYR A C 1
ATOM 749 O O . TYR A 1 98 ? -4.347 0.136 -6.083 1.00 98.75 98 TYR A O 1
ATOM 757 N N . GLU A 1 99 ? -2.949 1.423 -7.276 1.00 98.62 99 GLU A N 1
ATOM 758 C CA . GLU A 1 99 ? -2.518 0.376 -8.193 1.00 98.62 99 GLU A CA 1
ATOM 759 C C . GLU A 1 99 ? -1.157 -0.136 -7.729 1.00 98.62 99 GLU A C 1
ATOM 761 O O . GLU A 1 99 ? -0.267 0.649 -7.385 1.00 98.62 99 GLU A O 1
ATOM 766 N N . VAL A 1 100 ? -1.008 -1.460 -7.682 1.00 98.44 100 VAL A N 1
ATOM 767 C CA . VAL A 1 100 ? 0.211 -2.124 -7.224 1.00 98.44 100 VAL A CA 1
ATOM 768 C C . VAL A 1 100 ? 0.634 -3.200 -8.213 1.00 98.44 100 VAL A C 1
ATOM 770 O O . VAL A 1 100 ? -0.202 -3.933 -8.740 1.00 98.44 100 VAL A O 1
ATOM 773 N N . VAL A 1 101 ? 1.941 -3.355 -8.401 1.00 98.12 101 VAL A N 1
ATOM 774 C CA . VAL A 1 101 ? 2.523 -4.472 -9.150 1.00 98.12 101 VAL A CA 1
ATOM 775 C C . VAL A 1 101 ? 3.778 -4.980 -8.450 1.00 98.12 101 VAL A C 1
ATOM 777 O O . VAL A 1 101 ? 4.589 -4.195 -7.969 1.00 98.12 101 VAL A O 1
ATOM 780 N N . CYS A 1 102 ? 3.948 -6.297 -8.347 1.00 97.12 102 CYS A N 1
ATOM 781 C CA . CYS A 1 102 ? 5.165 -6.883 -7.774 1.00 97.12 102 CYS A CA 1
ATOM 782 C C . CYS A 1 102 ? 6.393 -6.520 -8.612 1.00 97.12 102 CYS A C 1
ATOM 784 O O . CYS A 1 102 ? 6.294 -6.409 -9.828 1.00 97.12 102 CYS A O 1
ATOM 786 N N . LEU A 1 103 ? 7.566 -6.378 -7.988 1.00 96.31 103 LEU A N 1
ATOM 787 C CA . LEU A 1 103 ? 8.812 -6.033 -8.698 1.00 96.31 103 LEU A CA 1
ATOM 788 C C . LEU A 1 103 ? 9.226 -7.066 -9.767 1.00 96.31 103 LEU A C 1
ATOM 790 O O . LEU A 1 103 ? 10.071 -6.782 -10.614 1.00 96.31 103 LEU A O 1
ATOM 794 N N . ASP A 1 104 ? 8.652 -8.265 -9.731 1.00 95.69 104 ASP A N 1
ATOM 795 C CA . ASP A 1 104 ? 8.830 -9.306 -10.746 1.00 95.69 104 ASP A CA 1
ATOM 796 C C . ASP A 1 104 ? 7.748 -9.301 -11.843 1.00 95.69 104 ASP A C 1
ATOM 798 O O . ASP A 1 104 ? 7.758 -10.165 -12.715 1.00 95.69 104 ASP A O 1
ATOM 802 N N . GLY A 1 105 ? 6.803 -8.358 -11.800 1.00 96.12 105 GLY A N 1
ATOM 803 C CA . GLY A 1 105 ? 5.701 -8.239 -12.755 1.00 96.12 105 GLY A CA 1
ATOM 804 C C . GLY A 1 105 ? 4.617 -9.319 -12.631 1.00 96.12 105 GLY A C 1
ATOM 805 O O . GLY A 1 105 ? 3.663 -9.304 -13.400 1.00 96.12 105 GLY A O 1
ATOM 806 N N . THR A 1 106 ? 4.717 -10.253 -11.676 1.00 95.31 106 THR A N 1
ATOM 807 C CA . THR A 1 106 ? 3.878 -11.473 -11.656 1.00 95.31 106 THR A CA 1
ATOM 808 C C . THR A 1 106 ? 2.478 -11.287 -11.076 1.00 95.31 106 THR A C 1
ATOM 810 O O . THR A 1 106 ? 1.614 -12.152 -11.234 1.00 95.31 106 THR A O 1
ATOM 813 N N . GLN A 1 107 ? 2.244 -10.190 -10.361 1.00 96.94 107 GLN A N 1
ATOM 814 C CA . GLN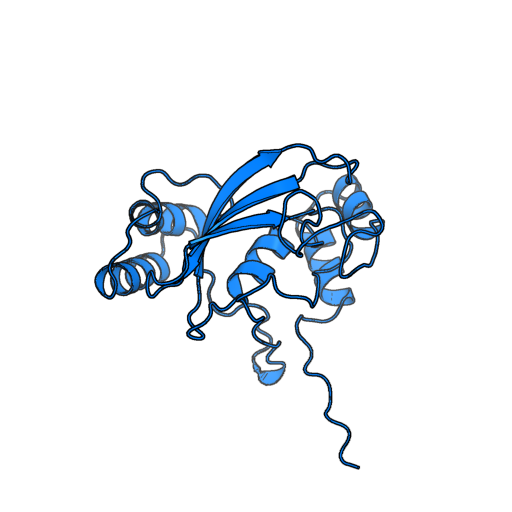 A 1 107 ? 0.988 -9.943 -9.665 1.00 96.94 107 GLN A CA 1
ATOM 815 C C . GLN A 1 107 ? 0.704 -8.448 -9.639 1.00 96.94 107 GLN A C 1
ATOM 817 O O . GLN A 1 107 ? 1.504 -7.672 -9.109 1.00 96.94 107 GLN A O 1
ATOM 822 N N . TRP A 1 108 ? -0.445 -8.083 -10.204 1.00 97.75 108 TRP A N 1
ATOM 823 C CA . TRP A 1 108 ? -0.877 -6.717 -10.459 1.00 97.75 108 TRP A CA 1
ATOM 824 C C . TRP A 1 108 ? -2.324 -6.543 -10.012 1.00 97.75 108 TRP A C 1
ATOM 826 O O . TRP A 1 108 ? -3.215 -7.197 -10.550 1.00 97.75 108 TRP A O 1
ATOM 836 N N . ASN A 1 109 ? -2.561 -5.670 -9.035 1.00 97.44 109 ASN A N 1
ATOM 837 C CA . ASN A 1 109 ? -3.876 -5.507 -8.423 1.00 97.44 109 ASN A CA 1
ATOM 838 C C . ASN A 1 109 ? -4.182 -4.033 -8.129 1.00 97.44 109 ASN A C 1
ATOM 840 O O . ASN A 1 109 ? -3.292 -3.188 -8.039 1.00 97.44 109 ASN A O 1
ATOM 844 N N . THR A 1 110 ? -5.458 -3.759 -7.870 1.00 98.19 110 THR A N 1
ATOM 845 C CA . THR A 1 110 ? -5.908 -2.555 -7.168 1.00 98.19 110 THR A CA 1
ATOM 846 C C . THR A 1 110 ? -6.145 -2.886 -5.696 1.00 98.19 110 THR A C 1
ATOM 848 O O . THR A 1 110 ? -6.718 -3.932 -5.383 1.00 98.19 110 THR A O 1
ATOM 851 N N . VAL A 1 111 ? -5.704 -2.010 -4.794 1.00 98.50 111 VAL A N 1
ATOM 852 C CA . VAL A 1 111 ? -5.863 -2.153 -3.341 1.00 98.50 111 VAL A CA 1
ATOM 853 C C . VAL A 1 111 ? -6.481 -0.879 -2.770 1.00 98.50 111 VAL A C 1
ATOM 855 O O . VAL A 1 111 ? -6.140 0.225 -3.193 1.00 98.50 111 VAL A O 1
ATOM 858 N N . TYR A 1 112 ? -7.392 -1.043 -1.812 1.00 98.81 112 TYR A N 1
ATOM 859 C CA . TYR A 1 112 ? -8.181 0.040 -1.229 1.00 98.81 112 TYR A CA 1
ATOM 860 C C . TYR A 1 112 ? -7.839 0.261 0.248 1.00 98.81 112 TYR A C 1
ATOM 862 O O . TYR A 1 112 ? -7.697 -0.708 1.000 1.00 98.81 112 TYR A O 1
ATOM 870 N N . PHE A 1 113 ? -7.759 1.523 0.671 1.00 98.75 113 PHE A N 1
ATOM 871 C CA . PHE A 1 113 ? -7.385 1.927 2.030 1.00 98.75 113 PHE A CA 1
ATOM 872 C C . PHE A 1 113 ? -8.411 2.878 2.648 1.00 98.75 113 PHE A C 1
ATOM 874 O O . PHE A 1 113 ? -8.955 3.748 1.972 1.00 98.75 113 PHE A O 1
ATOM 881 N N . ASN A 1 114 ? -8.650 2.734 3.952 1.00 98.31 114 ASN A N 1
ATOM 882 C CA . ASN A 1 114 ? -9.315 3.751 4.758 1.00 98.31 114 ASN A CA 1
ATOM 883 C C . ASN A 1 114 ? -8.282 4.348 5.715 1.00 98.31 114 ASN A C 1
ATOM 885 O O . ASN A 1 114 ? -7.719 3.642 6.549 1.00 98.31 114 ASN A O 1
ATOM 889 N N . LEU A 1 115 ? -8.024 5.646 5.582 1.00 97.12 115 LEU A N 1
ATOM 890 C CA . LEU A 1 115 ? -6.943 6.338 6.285 1.00 97.12 115 LEU A CA 1
ATOM 891 C C . LEU A 1 115 ? -7.334 6.886 7.668 1.00 97.12 115 LEU A C 1
ATOM 893 O O . LEU A 1 115 ? -6.502 7.477 8.357 1.00 97.12 115 LEU A O 1
ATOM 897 N N . HIS A 1 116 ? -8.592 6.719 8.081 1.00 96.81 116 HIS A N 1
ATOM 898 C CA . HIS A 1 116 ? -9.142 7.307 9.305 1.00 96.81 116 HIS A CA 1
ATOM 899 C C . HIS A 1 116 ? -9.136 6.336 10.491 1.00 96.81 116 HIS A C 1
ATOM 901 O O . HIS A 1 116 ? -10.152 6.174 11.162 1.00 96.81 116 HIS A O 1
ATOM 907 N N . HIS A 1 117 ? -7.996 5.684 10.742 1.00 97.81 117 HIS A N 1
ATOM 908 C CA . HIS A 1 117 ? -7.841 4.714 11.830 1.00 97.81 117 HIS A CA 1
ATOM 909 C C . HIS A 1 117 ? -6.573 4.972 12.657 1.00 97.81 117 HIS A C 1
ATOM 911 O O . HIS A 1 117 ? -5.562 5.418 12.122 1.00 97.81 117 HIS A O 1
ATOM 917 N N . PRO A 1 118 ? -6.551 4.660 13.963 1.00 97.38 118 PRO A N 1
ATOM 918 C CA . PRO A 1 118 ? -5.423 4.993 14.836 1.00 97.38 118 PRO A CA 1
ATOM 919 C C . PRO A 1 118 ? -4.141 4.199 14.548 1.00 97.38 118 PRO A C 1
ATOM 921 O O . PRO A 1 118 ? -3.077 4.567 15.049 1.00 97.38 118 PRO A O 1
ATOM 924 N N . ARG A 1 119 ? -4.227 3.103 13.785 1.00 97.44 119 ARG A N 1
ATOM 925 C CA . ARG A 1 119 ? -3.101 2.232 13.424 1.00 97.44 119 ARG A CA 1
ATOM 926 C C . ARG A 1 119 ? -3.340 1.514 12.096 1.00 97.44 119 ARG A C 1
ATOM 928 O O . ARG A 1 119 ? -4.448 1.507 11.570 1.00 97.44 119 ARG A O 1
ATOM 935 N N . ARG A 1 120 ? -2.297 0.857 11.592 1.00 97.56 120 ARG A N 1
ATOM 936 C CA . ARG A 1 120 ? -2.347 -0.036 10.428 1.00 97.56 120 ARG A CA 1
ATOM 937 C C . ARG A 1 120 ? -2.907 -1.409 10.788 1.00 97.56 120 ARG A C 1
ATOM 939 O O . ARG A 1 120 ? -2.618 -1.955 11.859 1.00 97.56 120 ARG A O 1
ATOM 946 N N . SER A 1 121 ? -3.647 -1.991 9.851 1.00 98.31 121 SER A N 1
ATOM 947 C CA . SER A 1 121 ? -4.076 -3.387 9.914 1.00 98.31 121 SER A CA 1
ATOM 948 C C . SER A 1 121 ? -2.888 -4.351 9.862 1.00 98.31 121 SER A C 1
ATOM 950 O O . SER A 1 121 ? -1.913 -4.134 9.140 1.00 98.31 121 SER A O 1
ATOM 952 N N . ASN A 1 122 ? -2.967 -5.442 10.620 1.00 97.62 122 ASN A N 1
ATOM 953 C CA . ASN A 1 122 ? -1.997 -6.539 10.637 1.00 97.62 122 ASN A CA 1
ATOM 954 C C . ASN A 1 122 ? -2.320 -7.643 9.618 1.00 97.62 122 ASN A C 1
ATOM 956 O O . ASN A 1 122 ? -1.630 -8.664 9.579 1.00 97.62 122 ASN A O 1
ATOM 960 N N . LEU A 1 123 ? -3.380 -7.475 8.830 1.00 97.88 123 LEU A N 1
ATOM 961 C CA . LEU A 1 123 ? -3.835 -8.449 7.846 1.00 97.88 123 LEU A CA 1
ATOM 962 C C . LEU A 1 123 ? -3.399 -8.027 6.448 1.00 97.88 123 LEU A C 1
ATOM 964 O O . LEU A 1 123 ? -3.445 -6.844 6.133 1.00 97.88 123 LEU A O 1
ATOM 968 N N . ALA A 1 124 ? -2.999 -8.992 5.620 1.00 98.00 124 ALA A N 1
ATOM 969 C CA . ALA A 1 124 ? -2.658 -8.791 4.211 1.00 98.00 124 ALA A CA 1
ATOM 970 C C . ALA A 1 124 ? -3.852 -9.143 3.300 1.00 98.00 124 ALA A C 1
ATOM 972 O O . ALA A 1 124 ? -4.599 -10.067 3.641 1.00 98.00 124 ALA A O 1
ATOM 973 N N . PRO A 1 125 ? -4.022 -8.488 2.132 1.00 98.12 125 PRO A N 1
ATOM 974 C CA . PRO A 1 125 ? -4.970 -8.925 1.113 1.00 98.12 125 PRO A CA 1
ATOM 975 C C . PRO A 1 125 ? -4.663 -10.342 0.622 1.00 98.12 125 PRO A C 1
ATOM 977 O O . PRO A 1 125 ? -3.512 -10.790 0.698 1.00 98.12 125 PRO A O 1
ATOM 980 N N . PRO A 1 126 ? -5.659 -11.060 0.075 1.00 97.75 126 PRO A N 1
ATOM 981 C CA . PRO A 1 126 ? -5.439 -12.389 -0.478 1.00 97.75 126 PRO A CA 1
ATOM 982 C C . PRO A 1 126 ? -4.305 -12.411 -1.509 1.00 97.75 126 PRO A C 1
ATOM 984 O O . PRO A 1 126 ? -4.233 -11.565 -2.398 1.00 97.75 126 PRO A O 1
ATOM 987 N N . GLY A 1 127 ? -3.419 -13.402 -1.398 1.00 97.00 127 GLY A N 1
ATOM 988 C CA . GLY A 1 127 ? -2.252 -13.525 -2.276 1.00 97.00 127 GLY A CA 1
ATOM 989 C C . GLY A 1 127 ? -1.081 -12.607 -1.917 1.00 97.00 127 GLY A C 1
ATOM 990 O O . GLY A 1 127 ? -0.126 -12.543 -2.686 1.00 97.00 127 GLY A O 1
ATOM 991 N N . TYR A 1 128 ? -1.130 -11.922 -0.773 1.00 98.00 128 TYR A N 1
ATOM 992 C CA . TYR A 1 128 ? -0.018 -11.139 -0.248 1.00 98.00 128 TYR A CA 1
ATOM 993 C C . TYR A 1 128 ? 0.361 -11.566 1.170 1.00 98.00 128 TYR A C 1
ATOM 995 O O . TYR A 1 128 ? -0.397 -12.225 1.881 1.00 98.00 128 TYR A O 1
ATOM 1003 N N . THR A 1 129 ? 1.546 -11.142 1.598 1.00 97.25 129 THR A N 1
ATOM 1004 C CA . THR A 1 129 ? 2.000 -11.233 2.989 1.00 97.25 129 THR A CA 1
ATOM 1005 C C . THR A 1 129 ? 2.567 -9.895 3.453 1.00 97.25 129 THR A C 1
ATOM 1007 O O . THR A 1 129 ? 2.954 -9.063 2.634 1.00 97.25 129 THR A O 1
ATOM 1010 N N . LEU A 1 130 ? 2.613 -9.675 4.769 1.00 95.19 130 LEU A N 1
ATOM 1011 C CA . LEU A 1 130 ? 3.248 -8.500 5.365 1.00 95.19 130 LEU A CA 1
ATOM 1012 C C . LEU A 1 130 ? 4.602 -8.878 5.959 1.00 95.19 130 LEU A C 1
ATOM 1014 O O . LEU A 1 130 ? 4.709 -9.800 6.771 1.00 95.19 130 LEU A O 1
ATOM 1018 N N . MET A 1 131 ? 5.634 -8.129 5.579 1.00 92.88 131 MET A N 1
ATOM 1019 C CA . MET A 1 131 ? 6.952 -8.228 6.187 1.00 92.88 131 MET A CA 1
ATOM 1020 C C . MET A 1 131 ? 6.888 -7.766 7.656 1.00 92.88 131 MET A C 1
ATOM 1022 O O . MET A 1 131 ? 6.432 -6.648 7.914 1.00 92.88 131 MET A O 1
ATOM 1026 N N . PRO A 1 132 ? 7.344 -8.583 8.625 1.00 90.94 132 PRO A N 1
ATOM 1027 C CA . PRO A 1 132 ? 7.336 -8.198 10.032 1.00 90.94 132 PRO A CA 1
ATOM 1028 C C . PRO A 1 132 ? 8.285 -7.041 10.352 1.00 90.94 132 PRO A C 1
ATOM 1030 O O . PRO A 1 132 ? 9.322 -6.874 9.707 1.00 90.94 132 PRO A O 1
ATOM 1033 N N . PHE A 1 133 ? 7.971 -6.304 11.414 1.00 88.94 133 PHE A N 1
ATOM 1034 C CA . PHE A 1 133 ? 8.814 -5.249 11.961 1.00 88.94 133 PHE A CA 1
ATOM 1035 C C . PHE A 1 133 ? 10.122 -5.836 12.502 1.00 88.94 133 PHE A C 1
ATOM 1037 O O . PHE A 1 133 ? 10.124 -6.772 13.308 1.00 88.94 133 PHE A O 1
ATOM 1044 N N . ILE A 1 134 ? 11.254 -5.259 12.092 1.00 84.12 134 ILE A N 1
ATOM 1045 C CA . ILE A 1 134 ? 12.583 -5.690 12.533 1.00 84.12 134 ILE A CA 1
ATOM 1046 C C . ILE A 1 134 ? 13.088 -4.714 13.600 1.00 84.12 134 ILE A C 1
ATOM 1048 O O . ILE A 1 134 ? 13.755 -3.722 13.304 1.00 84.12 134 ILE A O 1
ATOM 1052 N N . LYS A 1 135 ? 12.807 -5.025 14.873 1.00 78.62 135 LYS A N 1
ATOM 1053 C CA . LYS A 1 135 ? 13.138 -4.167 16.030 1.00 78.62 135 LYS A CA 1
ATOM 1054 C C . LYS A 1 135 ? 14.611 -3.743 16.087 1.00 78.62 135 LYS A C 1
ATOM 1056 O O . LYS A 1 135 ? 14.896 -2.604 16.442 1.00 78.62 135 LYS A O 1
ATOM 1061 N N . GLY A 1 136 ? 15.535 -4.634 15.715 1.00 74.56 136 GLY A N 1
ATOM 1062 C CA . GLY A 1 136 ? 16.977 -4.350 15.714 1.00 74.56 136 GLY A CA 1
ATOM 1063 C C . GLY A 1 136 ? 17.400 -3.270 14.715 1.00 74.56 136 GLY A C 1
ATOM 1064 O O . GLY A 1 136 ? 18.383 -2.579 14.954 1.00 74.56 136 GLY A O 1
ATOM 1065 N N . LEU A 1 137 ? 16.633 -3.085 13.637 1.00 73.56 137 LEU A N 1
ATOM 1066 C CA . LEU A 1 137 ? 16.886 -2.051 12.636 1.00 73.56 137 LEU A CA 1
ATOM 1067 C C . LEU A 1 137 ? 16.134 -0.750 12.934 1.00 73.56 137 LEU A C 1
ATOM 1069 O O . LEU A 1 137 ? 16.467 0.267 12.343 1.00 73.56 137 LEU A O 1
ATOM 1073 N N . LYS A 1 138 ? 15.138 -0.767 13.836 1.00 69.69 138 LYS A N 1
ATOM 1074 C CA . LYS A 1 138 ? 14.222 0.362 14.108 1.00 69.69 138 LYS A CA 1
ATOM 1075 C C . LYS A 1 138 ? 13.601 0.961 12.835 1.00 69.69 138 LYS A C 1
ATOM 1077 O O . LYS A 1 138 ? 13.296 2.146 12.784 1.00 69.69 138 LYS A O 1
ATOM 1082 N N . ILE A 1 139 ? 13.429 0.133 11.811 1.00 66.62 139 ILE A N 1
ATOM 1083 C CA . ILE A 1 139 ? 12.909 0.521 10.505 1.00 66.62 139 ILE A CA 1
ATOM 1084 C C . ILE A 1 139 ? 11.596 -0.232 10.300 1.00 66.62 139 ILE A C 1
ATOM 1086 O O . ILE A 1 139 ? 11.595 -1.465 10.268 1.00 66.62 139 ILE A O 1
ATOM 1090 N N . ASP A 1 140 ? 10.486 0.503 10.187 1.00 68.69 140 ASP A N 1
ATOM 1091 C CA . ASP A 1 140 ? 9.168 -0.096 9.934 1.00 68.69 140 ASP A CA 1
ATOM 1092 C C . ASP A 1 140 ? 8.942 -0.422 8.453 1.00 68.69 140 ASP A C 1
ATOM 1094 O O . ASP A 1 140 ? 8.372 -1.467 8.144 1.00 68.69 140 ASP A O 1
ATOM 1098 N N . SER A 1 141 ? 9.481 0.397 7.543 1.00 66.62 141 SER A N 1
ATOM 1099 C CA . SER A 1 141 ? 9.612 0.077 6.118 1.00 66.62 141 SER A CA 1
ATOM 1100 C C . SER A 1 141 ? 10.995 0.508 5.615 1.00 66.62 141 SER A C 1
ATOM 1102 O O . SER A 1 141 ? 11.339 1.683 5.741 1.00 66.62 141 SER A O 1
ATOM 1104 N N . PRO A 1 142 ? 11.838 -0.412 5.109 1.00 59.25 142 PRO A N 1
ATOM 1105 C CA . PRO A 1 142 ? 13.200 -0.069 4.720 1.00 59.25 142 PRO A CA 1
ATOM 1106 C C . PRO A 1 142 ? 13.285 0.666 3.388 1.00 59.25 142 PRO A C 1
ATOM 1108 O O . PRO A 1 142 ? 14.178 1.497 3.248 1.00 59.25 142 PRO A O 1
ATOM 1111 N N . ILE A 1 143 ? 12.421 0.352 2.413 1.00 68.31 143 ILE A N 1
ATOM 1112 C CA . ILE A 1 143 ? 12.419 0.972 1.081 1.00 68.31 143 ILE A CA 1
ATOM 1113 C C . ILE A 1 143 ? 11.023 0.848 0.468 1.00 68.31 143 ILE A C 1
ATOM 1115 O O . ILE A 1 143 ? 10.553 -0.265 0.222 1.00 68.31 143 ILE A O 1
ATOM 1119 N N . ASP A 1 144 ? 10.421 1.990 0.158 1.00 80.31 144 ASP A N 1
ATOM 1120 C CA . ASP A 1 144 ? 9.138 2.093 -0.527 1.00 80.31 144 ASP A CA 1
ATOM 1121 C C . ASP A 1 144 ? 9.391 2.382 -2.017 1.00 80.31 144 ASP A C 1
ATOM 1123 O O . ASP A 1 144 ? 10.113 3.319 -2.356 1.00 80.31 144 ASP A O 1
ATOM 1127 N N . PHE A 1 145 ? 8.840 1.569 -2.924 1.00 90.38 145 PHE A N 1
ATOM 1128 C CA . PHE A 1 145 ? 8.987 1.766 -4.374 1.00 90.38 145 PHE A CA 1
ATOM 1129 C C . PHE A 1 145 ? 7.718 2.367 -4.981 1.00 90.38 145 PHE A C 1
ATOM 1131 O O . PHE A 1 145 ? 7.141 1.835 -5.927 1.00 90.38 145 PHE A O 1
ATOM 1138 N N . GLY A 1 146 ? 7.259 3.478 -4.422 1.00 94.69 146 GLY A N 1
ATOM 1139 C CA . GLY A 1 146 ? 6.032 4.095 -4.889 1.00 94.69 146 GLY A CA 1
ATOM 1140 C C . GLY A 1 146 ? 5.808 5.493 -4.353 1.00 94.69 146 GLY A C 1
ATOM 1141 O O . GLY A 1 146 ? 6.644 6.047 -3.643 1.00 94.69 146 GLY A O 1
ATOM 1142 N N . VAL A 1 147 ? 4.672 6.063 -4.737 1.00 95.31 147 VAL A N 1
ATOM 1143 C CA . VAL A 1 147 ? 4.270 7.430 -4.389 1.00 95.31 147 VAL A CA 1
ATOM 1144 C C . VAL A 1 147 ? 2.783 7.487 -4.038 1.00 95.31 147 VAL A C 1
ATOM 1146 O O . VAL A 1 147 ? 2.006 6.619 -4.434 1.00 95.31 147 VAL A O 1
ATOM 1149 N N . ASN A 1 148 ? 2.363 8.525 -3.316 1.00 94.88 148 ASN A N 1
ATOM 1150 C CA . ASN A 1 148 ? 0.962 8.753 -2.940 1.00 94.88 148 ASN A CA 1
ATOM 1151 C C . ASN A 1 148 ? 0.203 9.659 -3.932 1.00 94.88 148 ASN A C 1
ATOM 1153 O O . ASN A 1 148 ? -0.759 10.325 -3.552 1.00 94.88 148 ASN A O 1
ATOM 1157 N N . PHE A 1 149 ? 0.609 9.699 -5.201 1.00 96.38 149 PHE A N 1
ATOM 1158 C CA . PHE A 1 149 ? -0.082 10.443 -6.257 1.00 96.38 149 PHE A CA 1
ATOM 1159 C C . PHE A 1 149 ? -0.105 9.659 -7.582 1.00 96.38 149 PHE A C 1
ATOM 1161 O O . PHE A 1 149 ? 0.650 8.692 -7.724 1.00 96.38 149 PHE A O 1
ATOM 1168 N N . PRO A 1 150 ? -0.965 10.042 -8.546 1.00 97.81 150 PRO A N 1
ATOM 1169 C CA . PRO A 1 150 ? -1.049 9.364 -9.836 1.00 97.81 150 PRO A CA 1
ATOM 1170 C C . PRO A 1 150 ? 0.242 9.472 -10.643 1.00 97.81 150 PRO A C 1
ATOM 1172 O O . PRO A 1 150 ? 0.867 10.527 -10.706 1.00 97.81 150 PRO A O 1
ATOM 1175 N N . VAL A 1 151 ? 0.618 8.376 -11.295 1.00 97.88 151 VAL A N 1
ATOM 1176 C CA . VAL A 1 151 ? 1.799 8.285 -12.150 1.00 97.88 151 VAL A CA 1
ATOM 1177 C C . VAL A 1 151 ? 1.319 7.836 -13.517 1.00 97.88 151 VAL A C 1
ATOM 1179 O O . VAL A 1 151 ? 0.711 6.775 -13.653 1.00 97.88 151 VAL A O 1
ATOM 1182 N N . GLU A 1 152 ? 1.565 8.670 -14.520 1.00 94.62 152 GLU A N 1
ATOM 1183 C CA . GLU A 1 152 ? 1.339 8.303 -15.914 1.00 94.62 152 GLU A CA 1
ATOM 1184 C C . GLU A 1 152 ? 2.309 7.187 -16.321 1.00 94.62 152 GLU A C 1
ATOM 1186 O O . GLU A 1 152 ? 3.450 7.155 -15.859 1.00 94.62 152 GLU A O 1
ATOM 1191 N N . ASP A 1 153 ? 1.848 6.271 -17.178 1.00 95.44 153 ASP A N 1
ATOM 1192 C CA . ASP A 1 153 ? 2.640 5.127 -17.657 1.00 95.44 153 ASP A CA 1
ATOM 1193 C C . ASP A 1 153 ? 3.225 4.262 -16.521 1.00 95.44 153 ASP A C 1
ATOM 1195 O O . ASP A 1 153 ? 4.385 3.855 -16.525 1.00 95.44 153 ASP A O 1
ATOM 1199 N N . PHE A 1 154 ? 2.440 4.020 -15.469 1.00 97.44 154 PHE A N 1
ATOM 1200 C CA . PHE A 1 154 ? 2.855 3.153 -14.369 1.00 97.44 154 PHE A CA 1
ATOM 1201 C C . PHE A 1 154 ? 3.089 1.698 -14.847 1.00 97.44 154 PHE A C 1
ATOM 1203 O O . PHE A 1 154 ? 2.238 1.154 -15.555 1.00 97.44 154 PHE A O 1
ATOM 1210 N N . PRO A 1 155 ? 4.192 1.033 -14.432 1.00 97.62 155 PRO A N 1
ATOM 1211 C CA . PRO A 1 155 ? 5.203 1.485 -13.468 1.00 97.62 155 PRO A CA 1
ATOM 1212 C C . PRO A 1 155 ? 6.399 2.232 -14.088 1.00 97.62 155 PRO A C 1
ATOM 1214 O O . PRO A 1 155 ? 7.269 2.694 -13.352 1.00 97.62 155 PRO A O 1
ATOM 1217 N N . PHE A 1 156 ? 6.475 2.378 -15.411 1.00 97.31 156 PHE A N 1
ATOM 1218 C CA . PHE A 1 156 ? 7.613 2.991 -16.109 1.00 97.31 156 PHE A CA 1
ATOM 1219 C C . PHE A 1 156 ? 7.797 4.487 -15.812 1.00 97.31 156 PHE A C 1
ATOM 1221 O O . PHE A 1 156 ? 8.930 4.972 -15.827 1.00 97.31 156 PHE A O 1
ATOM 1228 N N . GLY A 1 157 ? 6.727 5.202 -15.453 1.00 96.75 157 GLY A N 1
ATOM 1229 C CA . GLY A 1 157 ? 6.783 6.590 -14.981 1.00 96.75 157 GLY A CA 1
ATOM 1230 C C . GLY A 1 157 ? 7.313 6.771 -13.549 1.00 96.75 157 GLY A C 1
ATOM 1231 O O . GLY A 1 157 ? 7.674 7.888 -13.159 1.00 96.75 157 GLY A O 1
ATOM 1232 N N . LEU A 1 158 ? 7.416 5.695 -12.754 1.00 96.12 158 LEU A N 1
ATOM 1233 C CA . LEU A 1 158 ? 7.809 5.774 -11.340 1.00 96.12 158 LEU A CA 1
ATOM 1234 C C . LEU A 1 158 ? 9.180 6.388 -11.067 1.00 96.12 158 LEU A C 1
ATOM 1236 O O . LEU A 1 158 ? 9.263 7.127 -10.090 1.00 96.12 158 LEU A O 1
ATOM 1240 N N . PRO A 1 159 ? 10.254 6.128 -11.844 1.00 95.50 159 PRO A N 1
ATOM 1241 C CA . PRO A 1 159 ? 11.563 6.705 -11.562 1.00 95.50 159 PRO A CA 1
ATOM 1242 C C . PRO A 1 159 ? 11.494 8.226 -11.392 1.00 95.50 159 PRO A C 1
ATOM 1244 O O . PRO A 1 159 ? 11.934 8.757 -10.375 1.00 95.50 159 PRO A O 1
ATOM 1247 N N . ARG A 1 160 ? 10.847 8.916 -12.340 1.00 94.12 160 ARG A N 1
ATOM 1248 C CA . ARG A 1 160 ? 10.680 10.372 -12.293 1.00 94.12 160 ARG A CA 1
ATOM 1249 C C . ARG A 1 160 ? 9.806 10.803 -11.116 1.00 94.12 160 ARG A C 1
ATOM 1251 O O . ARG A 1 160 ? 10.137 11.771 -10.440 1.00 94.12 160 ARG A O 1
ATOM 1258 N N . ALA A 1 161 ? 8.704 10.097 -10.869 1.00 94.62 161 ALA A N 1
ATOM 1259 C CA . ALA A 1 161 ? 7.798 10.411 -9.766 1.00 94.62 161 ALA A CA 1
ATOM 1260 C C . ALA A 1 161 ? 8.488 10.286 -8.396 1.00 94.62 161 ALA A C 1
ATOM 1262 O O . ALA A 1 161 ? 8.348 11.163 -7.548 1.00 94.62 161 ALA A O 1
ATOM 1263 N N . ILE A 1 162 ? 9.273 9.227 -8.202 1.00 92.12 162 ILE A N 1
ATOM 1264 C CA . ILE A 1 162 ? 10.048 8.967 -6.986 1.00 92.12 162 ILE A CA 1
ATOM 1265 C C . ILE A 1 162 ? 11.134 10.020 -6.787 1.00 92.12 162 ILE A C 1
ATOM 1267 O O . ILE A 1 162 ? 11.319 10.486 -5.664 1.00 92.12 162 ILE A O 1
ATOM 1271 N N . ASP A 1 163 ? 11.834 10.417 -7.851 1.00 91.06 163 ASP A N 1
ATOM 1272 C CA . ASP A 1 163 ? 12.859 11.453 -7.747 1.00 91.06 163 ASP A CA 1
ATOM 1273 C C . ASP A 1 163 ? 12.255 12.793 -7.292 1.00 91.06 163 ASP A C 1
ATOM 1275 O O . ASP A 1 163 ? 12.760 13.418 -6.360 1.00 91.06 163 ASP A O 1
ATOM 1279 N N . ILE A 1 164 ? 11.095 13.170 -7.841 1.00 89.12 164 ILE A N 1
ATOM 1280 C CA . ILE A 1 164 ? 10.345 14.359 -7.408 1.00 89.12 164 ILE A CA 1
ATOM 1281 C C . ILE A 1 164 ? 9.882 14.222 -5.951 1.00 89.12 164 ILE A C 1
ATOM 1283 O O . ILE A 1 164 ? 10.071 15.140 -5.154 1.00 89.12 164 ILE A O 1
ATOM 1287 N N . PHE A 1 165 ? 9.286 13.085 -5.587 1.00 87.31 165 PHE A N 1
ATOM 1288 C CA . PHE A 1 165 ? 8.668 12.893 -4.275 1.00 87.31 165 PHE A CA 1
ATOM 1289 C C . PHE A 1 165 ? 9.682 12.849 -3.125 1.00 87.31 165 PHE A C 1
ATOM 1291 O O . PHE A 1 165 ? 9.446 13.434 -2.070 1.00 87.31 165 PHE A O 1
ATOM 1298 N N . TYR A 1 166 ? 10.826 12.189 -3.326 1.00 84.81 166 TYR A N 1
ATOM 1299 C CA . TYR A 1 166 ? 11.851 12.006 -2.292 1.00 84.81 166 TYR A CA 1
ATOM 1300 C C . TYR A 1 166 ? 13.005 13.023 -2.369 1.00 84.81 166 TYR A C 1
ATOM 1302 O O . TYR A 1 166 ? 13.996 12.889 -1.644 1.00 84.81 166 TYR A O 1
ATOM 1310 N N . GLY A 1 167 ? 12.889 14.053 -3.212 1.00 82.06 167 GLY A N 1
ATOM 1311 C CA . GLY A 1 167 ? 13.794 15.205 -3.207 1.00 82.06 167 GLY A CA 1
ATOM 1312 C C . GLY A 1 167 ? 15.107 15.022 -3.974 1.00 82.06 167 GLY A C 1
ATOM 1313 O O . GLY A 1 167 ? 16.139 15.528 -3.536 1.00 82.06 167 GLY A O 1
ATOM 1314 N N . GLY A 1 168 ? 15.093 14.317 -5.108 1.00 73.38 168 GLY A N 1
ATOM 1315 C CA . GLY A 1 168 ? 16.089 14.5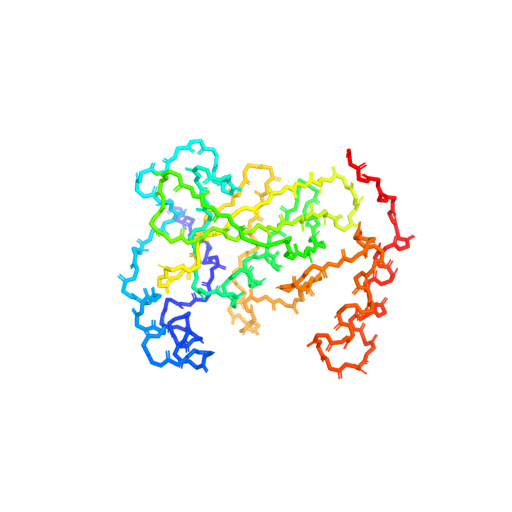27 -6.167 1.00 73.38 168 GLY A CA 1
ATOM 1316 C C . GLY A 1 168 ? 17.467 13.900 -5.950 1.00 73.38 168 GLY A C 1
ATOM 1317 O O . GLY A 1 168 ? 18.451 14.361 -6.524 1.00 73.38 168 GLY A O 1
ATOM 1318 N N . LYS A 1 169 ? 17.603 12.906 -5.060 1.00 76.31 169 LYS A N 1
ATOM 1319 C CA . LYS A 1 169 ? 18.915 12.298 -4.747 1.00 76.31 169 LYS A CA 1
ATOM 1320 C C . LYS A 1 169 ? 19.326 11.185 -5.720 1.00 76.31 169 LYS A C 1
ATOM 1322 O O . LYS A 1 169 ? 20.411 10.629 -5.553 1.00 76.31 169 LYS A O 1
ATOM 1327 N N . GLY A 1 170 ? 18.466 10.789 -6.666 1.00 80.06 170 GLY A N 1
ATOM 1328 C CA . GLY A 1 170 ? 18.743 9.799 -7.721 1.00 80.06 170 GLY A CA 1
ATOM 1329 C C . GLY A 1 170 ? 18.988 8.341 -7.282 1.00 80.06 170 GLY A C 1
ATOM 1330 O O . GLY A 1 170 ? 18.904 7.424 -8.097 1.00 80.06 170 GLY A O 1
ATOM 1331 N N . ILE A 1 171 ? 19.275 8.063 -6.002 1.00 86.12 171 ILE A N 1
ATOM 1332 C CA . ILE A 1 171 ? 19.589 6.701 -5.525 1.00 86.12 171 ILE A CA 1
ATOM 1333 C C . ILE A 1 171 ? 18.382 5.767 -5.676 1.00 86.12 171 ILE A C 1
ATOM 1335 O O . ILE A 1 171 ? 18.518 4.662 -6.205 1.00 86.12 171 ILE A O 1
ATOM 1339 N N . LEU A 1 172 ? 17.211 6.199 -5.200 1.00 87.25 172 LEU A N 1
ATOM 1340 C CA . LEU A 1 172 ? 16.000 5.384 -5.250 1.00 87.25 172 LEU A CA 1
ATOM 1341 C C . LEU A 1 172 ? 15.456 5.291 -6.678 1.00 87.25 172 LEU A C 1
ATOM 1343 O O . LEU A 1 172 ? 15.098 4.200 -7.109 1.00 87.25 172 LEU A O 1
ATOM 1347 N N . GLU A 1 173 ? 15.501 6.391 -7.435 1.00 91.81 173 GLU A N 1
ATOM 1348 C CA . GLU A 1 173 ? 15.199 6.405 -8.870 1.00 91.81 173 GLU A CA 1
ATOM 1349 C C . GLU A 1 173 ? 16.012 5.340 -9.619 1.00 91.81 173 GLU A C 1
ATOM 1351 O O . GLU A 1 173 ? 15.447 4.495 -10.314 1.00 91.81 173 GLU A O 1
ATOM 1356 N N . ARG A 1 174 ? 17.342 5.340 -9.454 1.00 92.00 174 ARG A N 1
ATOM 1357 C CA . ARG A 1 174 ? 18.222 4.362 -10.101 1.00 92.00 174 ARG A CA 1
ATOM 1358 C C . ARG A 1 174 ? 17.825 2.933 -9.744 1.00 92.00 174 ARG A C 1
ATOM 1360 O O . ARG A 1 174 ? 17.734 2.088 -10.629 1.00 92.00 174 ARG A O 1
ATOM 1367 N N . LYS A 1 175 ? 17.523 2.673 -8.471 1.00 92.00 175 LYS A N 1
ATOM 1368 C CA . LYS A 1 175 ? 17.084 1.348 -8.019 1.00 92.00 175 LYS A CA 1
ATOM 1369 C C . LYS A 1 175 ? 15.753 0.928 -8.650 1.00 92.00 175 LYS A C 1
ATOM 1371 O O . LYS A 1 175 ? 15.599 -0.230 -9.026 1.00 92.00 175 LYS A O 1
ATOM 1376 N N . VAL A 1 176 ? 14.810 1.856 -8.806 1.00 93.75 176 VAL A N 1
ATOM 1377 C CA . VAL A 1 176 ? 13.533 1.612 -9.496 1.00 93.75 176 VAL A CA 1
ATOM 1378 C C . VAL A 1 176 ? 13.789 1.252 -10.958 1.00 93.75 176 VAL A C 1
ATOM 1380 O O . VAL A 1 176 ? 13.253 0.253 -11.426 1.00 93.75 176 VAL A O 1
ATOM 1383 N N . ARG A 1 177 ? 14.664 1.987 -11.660 1.00 95.44 177 ARG A N 1
ATOM 1384 C CA . ARG A 1 177 ? 15.058 1.670 -13.047 1.00 95.44 177 ARG A CA 1
ATOM 1385 C C . ARG A 1 177 ? 15.687 0.283 -13.167 1.00 95.44 177 ARG A C 1
ATOM 1387 O O . ARG A 1 177 ? 15.335 -0.471 -14.068 1.00 95.44 177 ARG A O 1
ATOM 1394 N N . GLU A 1 178 ? 16.578 -0.075 -12.245 1.00 94.56 178 GLU A N 1
ATOM 1395 C CA . GLU A 1 178 ? 17.190 -1.408 -12.196 1.00 94.56 178 GLU A CA 1
ATOM 1396 C C . GLU A 1 178 ? 16.153 -2.516 -11.970 1.00 94.56 178 GLU A C 1
ATOM 1398 O O . GLU A 1 178 ? 16.277 -3.594 -12.545 1.00 94.56 178 GLU A O 1
ATOM 1403 N N . CYS A 1 179 ? 15.141 -2.280 -11.132 1.00 94.06 179 CYS A N 1
ATOM 1404 C CA . CYS A 1 179 ? 14.041 -3.222 -10.927 1.00 94.06 179 CYS A CA 1
ATOM 1405 C C . CYS A 1 179 ? 13.149 -3.337 -12.172 1.00 94.06 179 CYS A C 1
ATOM 1407 O O . CYS A 1 179 ? 12.823 -4.451 -12.570 1.00 94.06 179 CYS A O 1
ATOM 1409 N N . LEU A 1 180 ? 12.817 -2.215 -12.821 1.00 96.25 180 LEU A N 1
ATOM 1410 C CA . LEU A 1 180 ? 12.032 -2.199 -14.059 1.00 96.25 180 LEU A CA 1
ATOM 1411 C C . LEU A 1 180 ? 12.721 -2.966 -15.196 1.00 96.25 180 LEU A C 1
ATOM 1413 O O . LEU A 1 180 ? 12.057 -3.659 -15.953 1.00 96.25 180 LEU A O 1
ATOM 1417 N N . ALA A 1 181 ? 14.050 -2.894 -15.291 1.00 96.62 181 ALA A N 1
ATOM 1418 C CA . ALA A 1 181 ? 14.814 -3.579 -16.334 1.00 96.62 181 ALA A CA 1
ATOM 1419 C C . ALA A 1 181 ? 14.913 -5.110 -16.155 1.00 96.62 181 ALA A C 1
ATOM 1421 O O . ALA A 1 181 ? 15.357 -5.799 -17.071 1.00 96.62 181 ALA A O 1
ATOM 1422 N N . LYS A 1 182 ? 14.556 -5.653 -14.981 1.00 94.69 182 LYS A N 1
ATOM 1423 C CA . LYS A 1 182 ? 14.713 -7.087 -14.655 1.00 94.69 182 LYS A CA 1
ATOM 1424 C C . LYS A 1 182 ? 13.499 -7.944 -14.997 1.00 94.69 182 LYS A C 1
ATOM 1426 O O . LYS A 1 182 ? 13.618 -9.167 -14.994 1.00 94.69 182 LYS A O 1
ATOM 1431 N N . SER A 1 183 ? 12.359 -7.319 -15.260 1.00 93.75 183 SER A N 1
ATOM 1432 C CA . SER A 1 183 ? 11.075 -8.005 -15.358 1.00 93.75 183 SER A CA 1
ATOM 1433 C C . SER A 1 183 ? 10.236 -7.383 -16.463 1.00 93.75 183 SER A C 1
ATOM 1435 O O . SER A 1 183 ? 10.381 -6.205 -16.780 1.00 93.75 183 SER A O 1
ATOM 1437 N N . ASN A 1 184 ? 9.322 -8.168 -17.026 1.00 93.88 184 ASN A N 1
ATOM 1438 C CA . ASN A 1 184 ? 8.341 -7.646 -17.966 1.00 93.88 184 ASN A CA 1
ATOM 1439 C C . ASN A 1 184 ? 7.108 -7.180 -17.196 1.00 93.88 184 ASN A C 1
ATOM 1441 O O . ASN A 1 184 ? 6.542 -7.932 -16.404 1.00 93.88 184 ASN A O 1
ATOM 1445 N N . PHE A 1 185 ? 6.680 -5.950 -17.462 1.00 96.00 185 PHE A N 1
ATOM 1446 C CA . PHE A 1 185 ? 5.484 -5.365 -16.873 1.00 96.00 185 PHE A CA 1
ATOM 1447 C C . PHE A 1 185 ? 4.449 -5.189 -17.974 1.00 96.00 185 PHE A C 1
ATOM 1449 O O . PHE A 1 185 ? 4.586 -4.317 -18.828 1.00 96.00 185 PHE A O 1
ATOM 1456 N N . SER A 1 186 ? 3.428 -6.040 -17.954 1.00 91.12 186 SER A N 1
ATOM 1457 C CA . SER A 1 186 ? 2.249 -5.894 -18.801 1.00 91.12 186 SER A CA 1
ATOM 1458 C C . SER A 1 186 ? 1.062 -5.672 -17.887 1.00 91.12 186 SER A C 1
ATOM 1460 O O . SER A 1 186 ? 0.719 -6.561 -17.104 1.00 91.12 186 SER A O 1
ATOM 1462 N N . ARG A 1 187 ? 0.460 -4.484 -17.973 1.00 88.94 187 ARG A N 1
ATOM 1463 C CA . ARG A 1 187 ? -0.805 -4.216 -17.291 1.00 88.94 187 ARG A CA 1
ATOM 1464 C C . ARG A 1 187 ? -1.857 -5.202 -17.844 1.00 88.94 187 ARG A C 1
ATOM 1466 O O . ARG A 1 187 ? -1.884 -5.380 -19.066 1.00 88.94 187 ARG A O 1
ATOM 1473 N N . PRO A 1 188 ? -2.614 -5.900 -16.979 1.00 86.31 188 PRO A N 1
ATOM 1474 C CA . PRO A 1 188 ? -3.630 -6.864 -17.401 1.00 86.31 188 PRO A CA 1
ATOM 1475 C C . PRO A 1 188 ? -4.828 -6.209 -18.097 1.00 86.31 188 PRO A C 1
ATOM 1477 O O . PRO A 1 188 ? -5.042 -4.988 -17.904 1.00 86.31 188 PRO A O 1
#

Radius of gyration: 16.36 Å; chains: 1; bounding box: 41×46×43 Å

pLDDT: mean 92.37, std 10.31, range [40.22, 98.81]

Sequence (188 aa):
MLGLFKKQIHESVEIQRQDVLHAYPEIFAKSIINGEDCDQIADGYGPIGSLTNPIPVNGAIGEIKYLGKLRGKTGNSLFFHRLGNTTSSVCKTSIDIYEVVCLDGTQWNTVYFNLHHPRRSNLAPPGYTLMPFIKGLKIDSPIDFGVNFPVEDFPFGLPRAIDIFYGGKGILERKVRECLAKSNFSRP

Secondary structure (DSSP, 8-state):
-----PPP-SS-HHHHHHHHHHHS-HHHHHHHHTS---SS-TT--SSTTBTTBPEE-BHHHHHHHHHHHEE-TTS--EEEEEEEEEEETTEEEEEEEEEEEETTSS-EEEEEEE-BSSS--SPPPTT-EEPPPBGGGTBS-S--EEESS--TTTTTTHHHHHHHHTTS-SHHHHHHHHHHTTS-----

Foldseek 3Di:
DPPPPDFAQFDDLVVLLVCLVVVDDPVLSCQQQPDDADLWQPQADDWEQDLRTAWEAAAPVRVQLFLLFKAALVRAHKEKEWPAWDDHPRDPDIKTWMWIAGLQQPDTDIGIHDNRYSHTRCDDTPRIHGHGDDVVVVDSHDDGQYYHHDAPPPPVRSLVVVCVVVPNPSPSSVVSVVSPVNHDHDDD